Protein AF-A0A0F9EM01-F1 (afdb_monomer)

Nearest PDB structures (foldseek):
  7sol-assembly2_C  TM=6.033E-01  e=1.786E-03  Homo sapiens
  7pvn-assembly1_A  TM=6.154E-01  e=1.985E-03  Homo sapiens
  7sol-assembly1_A  TM=5.746E-01  e=2.092E-03  Homo sapiens
  7c3a-assembly3_C  TM=4.408E-01  e=9.571E-01  Janthinobacterium sp. J3
  5fuc-assembly2_C  TM=2.973E-01  e=5.186E+00  Homo sapiens

Structure (mmCIF, N/CA/C/O backbone):
data_AF-A0A0F9EM01-F1
#
_entry.id   AF-A0A0F9EM01-F1
#
loop_
_atom_site.group_PDB
_atom_site.id
_atom_site.type_symbol
_atom_site.label_atom_id
_atom_site.label_alt_id
_atom_site.label_comp_id
_atom_site.label_asym_id
_atom_site.label_entity_id
_atom_site.label_seq_id
_atom_site.pdbx_PDB_ins_code
_atom_site.Cartn_x
_atom_site.Cartn_y
_atom_site.Cartn_z
_atom_site.occupancy
_atom_site.B_iso_or_equiv
_atom_site.auth_seq_id
_atom_site.auth_comp_id
_atom_site.auth_asym_id
_atom_site.auth_atom_id
_atom_site.pdbx_PDB_model_num
ATOM 1 N N . MET A 1 1 ? -52.847 -4.707 10.618 1.00 62.94 1 MET A N 1
ATOM 2 C CA . MET A 1 1 ? -51.555 -4.493 11.305 1.00 62.94 1 MET A CA 1
ATOM 3 C C . MET A 1 1 ? -51.850 -4.407 12.791 1.00 62.94 1 MET A C 1
ATOM 5 O O . MET A 1 1 ? -52.725 -3.634 13.158 1.00 62.94 1 MET A O 1
ATOM 9 N N . LYS A 1 2 ? -51.250 -5.264 13.620 1.00 88.38 2 LYS A N 1
ATOM 10 C CA . LYS A 1 2 ? -51.503 -5.236 15.065 1.00 88.38 2 LYS A CA 1
ATOM 11 C C . LYS A 1 2 ? -50.658 -4.144 15.718 1.00 88.38 2 LYS A C 1
ATOM 13 O O . LYS A 1 2 ? -49.558 -3.868 15.246 1.00 88.38 2 LYS A O 1
ATOM 18 N N . ILE A 1 3 ? -51.161 -3.563 16.804 1.00 79.94 3 ILE A N 1
ATOM 19 C CA . ILE A 1 3 ? -50.475 -2.485 17.527 1.00 79.94 3 ILE A CA 1
ATOM 20 C C . ILE A 1 3 ? -49.104 -2.933 18.060 1.00 79.94 3 ILE A C 1
ATOM 22 O O . ILE A 1 3 ? -48.156 -2.159 18.039 1.00 79.94 3 ILE A O 1
ATOM 26 N N . GLU A 1 4 ? -48.965 -4.220 18.399 1.00 87.06 4 GLU A N 1
ATOM 27 C CA . GLU A 1 4 ? -47.700 -4.854 18.796 1.00 87.06 4 GLU A CA 1
ATOM 28 C C . GLU A 1 4 ? -46.599 -4.722 17.728 1.00 87.06 4 GLU A C 1
ATOM 30 O O . GLU A 1 4 ? -45.445 -4.463 18.054 1.00 87.06 4 GLU A O 1
ATOM 35 N N . ASN A 1 5 ? -46.950 -4.797 16.439 1.00 85.00 5 ASN A N 1
ATOM 36 C CA . ASN A 1 5 ? -45.974 -4.677 15.353 1.00 85.00 5 ASN A CA 1
ATOM 37 C C . ASN A 1 5 ? -45.453 -3.240 15.216 1.00 85.00 5 ASN A C 1
ATOM 39 O O . ASN A 1 5 ? -44.295 -3.043 14.857 1.00 85.00 5 ASN A O 1
ATOM 43 N N . ILE A 1 6 ? -46.298 -2.248 15.511 1.00 82.31 6 ILE A N 1
ATOM 44 C CA . ILE A 1 6 ? -45.923 -0.829 15.490 1.00 82.31 6 ILE A CA 1
ATOM 45 C C . ILE A 1 6 ? -45.021 -0.516 16.688 1.00 82.31 6 ILE A C 1
ATOM 47 O O . ILE A 1 6 ? -43.992 0.130 16.521 1.00 82.31 6 ILE A O 1
ATOM 51 N N . VAL A 1 7 ? -45.362 -1.025 17.877 1.00 82.62 7 VAL A N 1
ATOM 52 C CA . VAL A 1 7 ? -44.550 -0.851 19.092 1.00 82.62 7 VAL A CA 1
ATOM 53 C C . VAL A 1 7 ? -43.162 -1.467 18.918 1.00 82.62 7 VAL A C 1
ATOM 55 O O . VAL A 1 7 ? -42.175 -0.802 19.211 1.00 82.62 7 VAL A O 1
ATOM 58 N N . ASN A 1 8 ? -43.063 -2.675 18.355 1.00 78.81 8 ASN A N 1
ATOM 59 C CA . ASN A 1 8 ? -41.771 -3.321 18.106 1.00 78.81 8 ASN A CA 1
ATOM 60 C C . ASN A 1 8 ? -40.923 -2.559 17.072 1.00 78.81 8 ASN A C 1
ATOM 62 O O . ASN A 1 8 ? -39.715 -2.411 17.253 1.00 78.81 8 ASN A O 1
ATOM 66 N N . GLN A 1 9 ? -41.542 -2.035 16.005 1.00 81.31 9 GLN A N 1
ATOM 67 C CA . GLN A 1 9 ? -40.833 -1.197 15.029 1.00 81.31 9 GLN A CA 1
ATOM 68 C C . GLN A 1 9 ? -40.341 0.116 15.648 1.00 81.31 9 GLN A C 1
ATOM 70 O O . GLN A 1 9 ? -39.195 0.500 15.423 1.00 81.31 9 GLN A O 1
ATOM 75 N N . LEU A 1 10 ? -41.166 0.780 16.461 1.00 76.50 10 LEU A N 1
ATOM 76 C CA . LEU A 1 10 ? -40.777 2.009 17.155 1.00 76.50 10 LEU A CA 1
ATOM 77 C C . LEU A 1 10 ? -39.686 1.747 18.198 1.00 76.50 10 LEU A C 1
ATOM 79 O O . LEU A 1 10 ? -38.714 2.491 18.250 1.00 76.50 10 LEU A O 1
ATOM 83 N N . GLN A 1 11 ? -39.776 0.664 18.968 1.00 76.94 11 GLN A N 1
ATOM 84 C CA . GLN A 1 11 ? -38.744 0.278 19.933 1.00 76.94 11 GLN A CA 1
ATOM 85 C C . GLN A 1 11 ? -37.390 0.017 19.257 1.00 76.94 11 GLN A C 1
ATOM 87 O O . GLN A 1 11 ? -36.354 0.369 19.811 1.00 76.94 11 GLN A O 1
ATOM 92 N N . SER A 1 12 ? -37.390 -0.556 18.051 1.00 71.69 12 SER A N 1
ATOM 93 C CA . SER A 1 12 ? -36.163 -0.774 17.280 1.00 71.69 12 SER A CA 1
ATOM 94 C C . SER A 1 12 ? -35.606 0.505 16.642 1.00 71.69 12 SER A C 1
ATOM 96 O O . SER A 1 12 ? -34.403 0.573 16.404 1.00 71.69 12 SER A O 1
ATOM 98 N N . ALA A 1 13 ? -36.451 1.490 16.320 1.00 72.31 13 ALA A N 1
ATOM 99 C CA . ALA A 1 13 ? -36.053 2.677 15.559 1.00 72.31 13 ALA A CA 1
ATOM 100 C C . ALA A 1 13 ? -35.778 3.916 16.431 1.00 72.31 13 ALA A C 1
ATOM 102 O O . ALA A 1 13 ? -34.896 4.703 16.103 1.00 72.31 13 ALA A O 1
ATOM 103 N N . MET A 1 14 ? -36.498 4.103 17.542 1.00 71.31 14 MET A N 1
ATOM 104 C CA . MET A 1 14 ? -36.374 5.293 18.402 1.00 71.31 14 MET A CA 1
ATOM 105 C C . MET A 1 14 ? -34.987 5.472 19.047 1.00 71.31 14 MET A C 1
ATOM 107 O O . MET A 1 14 ? -34.512 6.607 19.050 1.00 71.31 14 MET A O 1
ATOM 111 N N . PRO A 1 15 ? -34.284 4.414 19.508 1.00 67.38 15 PRO A N 1
ATOM 112 C CA . PRO A 1 15 ? -32.920 4.544 20.036 1.00 67.38 15 PRO A CA 1
ATOM 113 C C . PRO A 1 15 ? -31.895 5.049 19.009 1.00 67.38 15 PRO A C 1
ATOM 115 O O . PRO A 1 15 ? -30.799 5.452 19.379 1.00 67.38 15 PRO A O 1
ATOM 118 N N . LEU A 1 16 ? -32.230 5.009 17.713 1.00 63.38 16 LEU A N 1
ATOM 119 C CA . LEU A 1 16 ? -31.393 5.540 16.632 1.00 63.38 16 LEU A CA 1
ATOM 120 C C . LEU A 1 16 ? -31.685 7.019 16.328 1.00 63.38 16 LEU A C 1
ATOM 122 O O . LEU A 1 16 ? -30.999 7.605 15.496 1.00 63.38 16 LEU A O 1
ATOM 126 N N . GLN A 1 17 ? -32.724 7.605 16.935 1.00 67.56 17 GLN A N 1
ATOM 127 C CA . GLN A 1 17 ? -33.242 8.938 16.595 1.00 67.56 17 GLN A CA 1
ATOM 128 C C . GLN A 1 17 ? -33.214 9.920 17.779 1.00 67.56 17 GLN A C 1
ATOM 130 O O . GLN A 1 17 ? -33.260 11.128 17.558 1.00 67.56 17 GLN A O 1
ATOM 135 N N . THR A 1 18 ? -33.144 9.439 19.027 1.00 60.22 18 THR A N 1
ATOM 136 C CA . THR A 1 18 ? -33.007 10.286 20.225 1.00 60.22 18 THR A CA 1
ATOM 137 C C . THR A 1 18 ? -32.375 9.519 21.391 1.00 60.22 18 THR A C 1
ATOM 139 O O . THR A 1 18 ? -32.647 8.337 21.593 1.00 60.22 18 THR A O 1
ATOM 142 N N . ASP A 1 19 ? -31.548 10.212 22.168 1.00 57.31 19 ASP A N 1
ATOM 143 C CA . ASP A 1 19 ? -30.886 9.751 23.393 1.00 57.31 19 ASP A CA 1
ATOM 144 C C . ASP A 1 19 ? -31.782 9.836 24.648 1.00 57.31 19 ASP A C 1
ATOM 146 O O . ASP A 1 19 ? -31.453 9.268 25.686 1.00 57.31 19 ASP A O 1
ATOM 150 N N . LEU A 1 20 ? -32.948 10.488 24.559 1.00 57.22 20 LEU A N 1
ATOM 151 C CA . LEU A 1 20 ? -33.839 10.769 25.696 1.00 57.22 20 LEU A CA 1
ATOM 152 C C . LEU A 1 20 ? -34.633 9.553 26.218 1.00 57.22 20 LEU A C 1
ATOM 154 O O . LEU A 1 20 ? -35.315 9.668 27.235 1.00 57.22 20 LEU A O 1
ATOM 158 N N . PHE A 1 21 ? -34.553 8.394 25.553 1.00 60.03 21 PHE A N 1
ATOM 159 C CA . PHE A 1 21 ? -35.190 7.136 25.991 1.00 60.03 21 PHE A CA 1
ATOM 160 C C . PHE A 1 21 ? -34.185 6.035 26.352 1.00 60.03 21 PHE A C 1
ATOM 162 O O . PHE A 1 21 ? -34.573 4.884 26.553 1.00 60.03 21 PHE A O 1
ATOM 169 N N . THR A 1 22 ? -32.897 6.364 26.415 1.00 64.75 22 THR A N 1
ATOM 170 C CA . THR A 1 22 ? -31.825 5.390 26.630 1.00 64.75 22 THR A CA 1
ATOM 171 C C . THR A 1 22 ? -30.841 5.907 27.667 1.00 64.75 22 THR A C 1
ATOM 173 O O . THR A 1 22 ? -30.344 7.022 27.548 1.00 64.75 22 THR A O 1
ATOM 176 N N . GLU A 1 23 ? -30.506 5.090 28.664 1.00 74.31 23 GLU A N 1
ATOM 177 C CA . GLU A 1 23 ? -29.343 5.366 29.508 1.00 74.31 23 GLU A CA 1
ATOM 178 C C . GLU A 1 23 ? -28.078 5.006 28.723 1.00 74.31 23 GLU A C 1
ATOM 180 O O . GLU A 1 23 ? -27.811 3.836 28.442 1.00 74.31 23 GLU A O 1
ATOM 185 N N . THR A 1 24 ? -27.301 6.019 28.336 1.00 80.19 24 THR A N 1
ATOM 186 C CA . THR A 1 24 ? -25.992 5.796 27.716 1.00 80.19 24 THR A CA 1
ATOM 187 C C . THR A 1 24 ? -24.992 5.414 28.795 1.00 80.19 24 THR A C 1
ATOM 189 O O . THR A 1 24 ? -24.688 6.206 29.685 1.00 80.19 24 THR A O 1
ATOM 192 N N . GLN A 1 25 ? -24.446 4.207 28.689 1.00 86.12 25 GLN A N 1
ATOM 193 C CA . GLN A 1 25 ? -23.424 3.706 29.594 1.00 86.12 25 GLN A CA 1
ATOM 194 C C . GLN A 1 25 ? -22.114 3.500 28.834 1.00 86.12 25 GLN A C 1
ATOM 196 O O . GLN A 1 25 ? -22.078 2.797 27.824 1.00 86.12 25 GLN A O 1
ATOM 201 N N . SER A 1 26 ? -21.018 4.072 29.337 1.00 89.19 26 SER A N 1
ATOM 202 C CA . SER A 1 26 ? -19.701 3.840 28.741 1.00 89.19 26 SER A CA 1
ATOM 203 C C . SER A 1 26 ? -19.286 2.378 28.905 1.00 89.19 26 SER A C 1
ATOM 205 O O . SER A 1 26 ? -19.380 1.811 29.997 1.00 89.19 26 SER A O 1
ATOM 207 N N . ILE A 1 27 ? -18.802 1.780 27.820 1.00 90.62 27 ILE A N 1
ATOM 208 C CA . ILE A 1 27 ? -18.261 0.420 27.781 1.00 90.62 27 ILE A CA 1
ATOM 209 C C . ILE A 1 27 ? -16.734 0.508 27.876 1.00 90.62 27 ILE A C 1
ATOM 211 O O . ILE A 1 27 ? -16.116 1.280 27.149 1.00 90.62 27 ILE A O 1
ATOM 215 N N . VAL A 1 28 ? -16.127 -0.273 28.774 1.00 91.19 28 VAL A N 1
ATOM 216 C CA . VAL A 1 28 ? -14.663 -0.353 28.947 1.00 91.19 28 VAL A CA 1
ATOM 217 C C . VAL A 1 28 ? -14.040 -1.506 28.172 1.00 91.19 28 VAL A C 1
ATOM 219 O O . VAL A 1 28 ? -12.860 -1.451 27.841 1.00 91.19 28 VAL A O 1
ATOM 222 N N . SER A 1 29 ? -14.809 -2.554 27.867 1.00 88.81 29 SER A N 1
ATOM 223 C CA . SER A 1 29 ? -14.339 -3.635 27.005 1.00 88.81 29 SER A CA 1
ATOM 224 C C . SER A 1 29 ? -15.475 -4.311 26.253 1.00 88.81 29 SER A C 1
ATOM 226 O O . SER A 1 29 ? -16.572 -4.501 26.780 1.00 88.81 29 SER A O 1
ATOM 228 N N . LEU A 1 30 ? -15.174 -4.702 25.017 1.00 90.81 30 LEU A N 1
ATOM 229 C CA . LEU A 1 30 ? -15.962 -5.629 24.219 1.00 90.81 30 LEU A CA 1
ATOM 230 C C . LEU A 1 30 ? -15.082 -6.832 23.917 1.00 90.81 30 LEU A C 1
ATOM 232 O O . LEU A 1 30 ? -13.997 -6.692 23.358 1.00 90.81 30 LEU A O 1
ATOM 236 N N . THR A 1 31 ? -15.540 -8.016 24.301 1.00 89.25 31 THR A N 1
ATOM 237 C CA . THR A 1 31 ? -14.850 -9.274 23.997 1.00 89.25 31 THR A CA 1
ATOM 238 C C . THR A 1 31 ? -15.815 -10.206 23.296 1.00 89.25 31 THR A C 1
ATOM 240 O O . THR A 1 31 ? -16.992 -10.260 23.645 1.00 89.25 31 THR A O 1
ATOM 243 N N . ARG A 1 32 ? -15.342 -10.932 22.285 1.00 88.44 32 ARG A N 1
ATOM 244 C CA . ARG A 1 32 ? -16.169 -11.869 21.525 1.00 88.44 32 ARG A CA 1
ATOM 245 C C . ARG A 1 32 ? -15.634 -13.285 21.677 1.00 88.44 32 ARG A C 1
ATOM 247 O O . ARG A 1 32 ? -14.448 -13.525 21.479 1.00 88.44 32 ARG A O 1
ATOM 254 N N . SER A 1 33 ? -16.531 -14.221 21.970 1.00 89.00 33 SER A N 1
ATOM 255 C CA . SER A 1 33 ? -16.269 -15.660 21.937 1.00 89.00 33 SER A CA 1
ATOM 256 C C . SER A 1 33 ? -17.378 -16.344 21.141 1.00 89.00 33 SER A C 1
ATOM 258 O O . SER A 1 33 ? -18.544 -16.348 21.541 1.00 89.00 33 SER A O 1
ATOM 260 N N . GLY A 1 34 ? -17.037 -16.865 19.959 1.00 87.69 34 GLY A N 1
ATOM 261 C CA . GLY A 1 34 ? -18.017 -17.416 19.021 1.00 87.69 34 GLY A CA 1
ATOM 262 C C . GLY A 1 34 ? -19.052 -16.373 18.576 1.00 87.69 34 GLY A C 1
ATOM 263 O O . GLY A 1 34 ? -18.707 -15.346 17.985 1.00 87.69 34 GLY A O 1
ATOM 264 N N . SER A 1 35 ? -20.332 -16.641 18.834 1.00 87.81 35 SER A N 1
ATOM 265 C CA . SER A 1 35 ? -21.451 -15.729 18.550 1.00 87.81 35 SER A CA 1
ATOM 266 C C . SER A 1 35 ? -21.794 -14.790 19.711 1.00 87.81 35 SER A C 1
ATOM 268 O O . SER A 1 35 ? -22.691 -13.964 19.571 1.00 87.81 35 SER A O 1
ATOM 270 N N . THR A 1 36 ? -21.117 -14.917 20.852 1.00 89.50 36 THR A N 1
ATOM 271 C CA . THR A 1 36 ? -21.426 -14.148 22.059 1.00 89.50 36 THR A CA 1
ATOM 272 C C . THR A 1 36 ? -20.443 -12.995 22.212 1.00 89.50 36 THR A C 1
ATOM 274 O O . THR A 1 36 ? -19.228 -13.201 22.172 1.00 89.50 36 THR A O 1
ATOM 277 N N . VAL A 1 37 ? -20.969 -11.785 22.406 1.00 90.38 37 VAL A N 1
ATOM 278 C CA . VAL A 1 37 ? -20.195 -10.589 22.760 1.00 90.38 37 VAL A CA 1
ATOM 279 C C . VAL A 1 37 ? -20.467 -10.249 24.222 1.00 90.38 37 VAL A C 1
ATOM 281 O O . VAL A 1 37 ? -21.620 -10.112 24.622 1.00 90.38 37 VAL A O 1
ATOM 284 N N . THR A 1 38 ? -19.408 -10.100 25.010 1.00 91.81 38 THR A N 1
ATOM 285 C CA . THR A 1 38 ? -19.455 -9.622 26.393 1.00 91.81 38 THR A CA 1
ATOM 286 C C . THR A 1 38 ? -19.011 -8.164 26.418 1.00 91.81 38 THR A C 1
ATOM 288 O O . THR A 1 38 ? -17.860 -7.864 26.090 1.00 91.81 38 THR A O 1
ATOM 291 N N . ALA A 1 39 ? -19.921 -7.273 26.815 1.00 92.25 39 ALA A N 1
ATOM 292 C CA . ALA A 1 39 ? -19.647 -5.862 27.061 1.00 92.25 39 ALA A CA 1
ATOM 293 C C . ALA A 1 39 ? -19.496 -5.615 28.567 1.00 92.25 39 ALA A C 1
ATOM 295 O O . ALA A 1 39 ? -20.407 -5.923 29.333 1.00 92.25 39 ALA A O 1
ATOM 296 N N . THR A 1 40 ? -18.366 -5.051 28.992 1.00 92.88 40 THR A N 1
ATOM 297 C CA . THR A 1 40 ? -18.168 -4.599 30.378 1.00 92.88 40 THR A CA 1
ATOM 298 C C . THR A 1 40 ? -18.372 -3.096 30.431 1.00 92.88 40 THR A C 1
ATOM 300 O O . THR A 1 40 ? -17.707 -2.365 29.698 1.00 92.88 40 THR A O 1
ATOM 303 N N . THR A 1 41 ? -19.263 -2.611 31.287 1.00 92.81 41 THR A N 1
ATOM 304 C CA . THR A 1 41 ? -19.500 -1.174 31.466 1.00 92.81 41 THR A CA 1
ATOM 305 C C . THR A 1 41 ? -18.562 -0.565 32.505 1.00 92.81 41 THR A C 1
ATOM 307 O O . THR A 1 41 ? -18.081 -1.254 33.402 1.00 92.81 41 THR A O 1
ATOM 310 N N . SER A 1 42 ? -18.281 0.735 32.389 1.00 91.88 42 SER A N 1
ATOM 311 C CA . SER A 1 42 ? -17.416 1.467 33.331 1.00 91.88 42 SER A CA 1
ATOM 312 C C . SER A 1 42 ? -18.018 1.594 34.731 1.00 91.88 42 SER A C 1
ATOM 314 O O . SER A 1 42 ? -17.288 1.693 35.714 1.00 91.88 42 SER A O 1
ATOM 316 N N . THR A 1 43 ? -19.347 1.595 34.824 1.00 89.75 43 THR A N 1
ATOM 317 C CA . THR A 1 43 ? -20.113 1.593 36.073 1.00 89.75 43 THR A CA 1
ATOM 318 C C . THR A 1 43 ? -21.181 0.510 36.021 1.00 89.75 43 THR A C 1
ATOM 320 O O . THR A 1 43 ? -21.542 0.036 34.941 1.00 89.75 43 THR A O 1
ATOM 323 N N . ALA A 1 44 ? -21.676 0.096 37.190 1.00 90.50 44 ALA A N 1
ATOM 324 C CA . ALA A 1 44 ? -22.763 -0.871 37.272 1.00 90.50 44 ALA A CA 1
ATOM 325 C C . ALA A 1 44 ? -23.991 -0.353 36.511 1.00 90.50 44 ALA A C 1
ATOM 327 O O . ALA A 1 44 ? -24.409 0.786 36.703 1.00 90.50 44 ALA A O 1
ATOM 328 N N . HIS A 1 45 ? -24.549 -1.203 35.655 1.00 87.12 45 HIS A N 1
ATOM 329 C CA . HIS A 1 45 ? -25.753 -0.917 34.888 1.00 87.12 45 HIS A CA 1
ATOM 330 C C . HIS A 1 45 ? -26.971 -1.606 35.514 1.00 87.12 45 HIS A C 1
ATOM 332 O O . HIS A 1 45 ? -26.843 -2.646 36.165 1.00 87.12 45 HIS A O 1
ATOM 338 N N . SER A 1 46 ? -28.169 -1.106 35.221 1.00 88.88 46 SER A N 1
ATOM 339 C CA . SER A 1 46 ? -29.434 -1.723 35.655 1.00 88.88 46 SER A CA 1
ATOM 340 C C . SER A 1 46 ? -30.014 -2.715 34.636 1.00 88.88 46 SER A C 1
ATOM 342 O O . SER A 1 46 ? -31.163 -3.134 34.769 1.00 88.88 46 SER A O 1
ATOM 344 N N . LEU A 1 47 ? -29.243 -3.081 33.602 1.00 87.50 47 LEU A N 1
ATOM 345 C CA . LEU A 1 47 ? -29.691 -3.996 32.552 1.00 87.50 47 LEU A CA 1
ATOM 346 C C . LEU A 1 47 ? -30.002 -5.393 33.108 1.00 87.50 47 LEU A C 1
ATOM 348 O O . LEU A 1 47 ? -29.225 -5.967 33.872 1.00 87.50 47 LEU A O 1
ATOM 352 N N . ILE A 1 48 ? -31.117 -5.955 32.652 1.00 87.38 48 ILE A N 1
ATOM 353 C CA . ILE A 1 48 ? -31.589 -7.310 32.941 1.00 87.38 48 ILE A CA 1
ATOM 354 C C . ILE A 1 48 ? -31.741 -8.121 31.648 1.00 87.38 48 ILE A C 1
ATOM 356 O O . ILE A 1 48 ? -31.730 -7.586 30.536 1.00 87.38 48 ILE A O 1
ATOM 360 N N . THR A 1 49 ? -31.914 -9.437 31.778 1.00 87.75 49 THR A N 1
ATOM 361 C CA . THR A 1 49 ? -32.168 -10.324 30.635 1.00 87.75 49 THR A CA 1
ATOM 362 C C . THR A 1 49 ? -33.373 -9.846 29.818 1.00 87.75 49 THR A C 1
ATOM 364 O O . THR A 1 49 ? -34.404 -9.474 30.374 1.00 87.75 49 THR A O 1
ATOM 367 N N . SER A 1 50 ? -33.260 -9.917 28.489 1.00 85.44 50 SER A N 1
ATOM 368 C CA . SER A 1 50 ? -34.242 -9.426 27.502 1.00 85.44 50 SER A CA 1
ATOM 369 C C . SER A 1 50 ? -34.261 -7.911 27.284 1.00 85.44 50 SER A C 1
ATOM 371 O O . SER A 1 50 ? -35.032 -7.440 26.448 1.00 85.44 50 SER A O 1
ATOM 373 N N . ASN A 1 51 ? -33.416 -7.133 27.968 1.00 85.62 51 ASN A N 1
ATOM 374 C CA . ASN A 1 51 ? -33.171 -5.760 27.535 1.00 85.62 51 ASN A CA 1
ATOM 375 C C . ASN A 1 51 ? -32.479 -5.753 26.170 1.00 85.62 51 ASN A C 1
ATOM 377 O O . ASN A 1 51 ? -31.547 -6.516 25.917 1.00 85.62 51 ASN A O 1
ATOM 381 N N . VAL A 1 52 ? -32.957 -4.874 25.294 1.00 81.38 52 VAL A N 1
ATOM 382 C CA . VAL A 1 52 ? -32.337 -4.610 23.997 1.00 81.38 52 VAL A CA 1
ATOM 383 C C . VAL A 1 52 ? -31.316 -3.498 24.195 1.00 81.38 52 VAL A C 1
ATOM 385 O O . VAL A 1 52 ? -31.634 -2.475 24.799 1.00 81.38 52 VAL A O 1
ATOM 388 N N . VAL A 1 53 ? -30.101 -3.698 23.690 1.00 84.69 53 VAL A N 1
ATOM 389 C CA . VAL A 1 53 ? -29.013 -2.717 23.766 1.00 84.69 53 VAL A CA 1
ATOM 390 C C . VAL A 1 53 ? -28.537 -2.360 22.367 1.00 84.69 53 VAL A C 1
ATOM 392 O O . VAL A 1 53 ? -28.508 -3.212 21.479 1.00 84.69 53 VAL A O 1
ATOM 395 N N . ASN A 1 54 ? -28.148 -1.102 22.181 1.00 82.31 54 ASN A N 1
ATOM 396 C CA . ASN A 1 54 ? -27.424 -0.659 20.999 1.00 82.31 54 ASN A CA 1
ATOM 397 C C . ASN A 1 54 ? -25.967 -0.403 21.395 1.00 82.31 54 ASN A C 1
ATOM 399 O O . ASN A 1 54 ? -25.712 0.311 22.364 1.00 82.31 54 ASN A O 1
ATOM 403 N N . ILE A 1 55 ? -25.022 -0.989 20.662 1.00 85.50 55 ILE A N 1
ATOM 404 C CA . ILE A 1 55 ? -23.590 -0.758 20.864 1.00 85.50 55 ILE A CA 1
ATOM 405 C C . ILE A 1 55 ? -23.106 0.078 19.688 1.00 85.50 55 ILE A C 1
ATOM 407 O O . ILE A 1 55 ? -23.142 -0.367 18.544 1.00 85.50 55 ILE A O 1
ATOM 411 N N . ILE A 1 56 ? -22.643 1.286 19.984 1.00 80.88 56 ILE A N 1
ATOM 412 C CA . ILE A 1 56 ? -22.100 2.219 18.998 1.00 80.88 56 ILE A CA 1
ATOM 413 C C . ILE A 1 56 ? -20.604 2.428 19.237 1.00 80.88 56 ILE A C 1
ATOM 415 O O . ILE A 1 56 ? -20.121 2.284 20.358 1.00 80.88 56 ILE A O 1
ATOM 419 N N . GLY A 1 57 ? -19.866 2.764 18.177 1.00 79.69 57 GLY A N 1
ATOM 420 C CA . GLY A 1 57 ? -18.442 3.113 18.266 1.00 79.69 57 GLY A CA 1
ATOM 421 C C . GLY A 1 57 ? -17.484 1.938 18.493 1.00 79.69 57 GLY A C 1
ATOM 422 O O . GLY A 1 57 ? -16.302 2.168 18.740 1.00 79.69 57 GLY A O 1
ATOM 423 N N . ALA A 1 58 ? -17.959 0.692 18.406 1.00 83.25 58 ALA A N 1
ATOM 424 C CA . ALA A 1 58 ? -17.084 -0.473 18.426 1.00 83.25 58 ALA A CA 1
ATOM 425 C C . ALA A 1 58 ? -16.140 -0.444 17.213 1.00 83.25 58 ALA A C 1
ATOM 427 O O . ALA A 1 58 ? -16.577 -0.220 16.085 1.00 83.25 58 ALA A O 1
ATOM 428 N N . LYS A 1 59 ? -14.851 -0.683 17.458 1.00 83.00 59 LYS A N 1
ATOM 429 C CA . LYS A 1 59 ? -13.826 -0.831 16.420 1.00 83.00 59 LYS A CA 1
ATOM 430 C C . LYS A 1 59 ? -13.495 -2.312 16.277 1.00 83.00 59 LYS A C 1
ATOM 432 O O . LYS A 1 59 ? -13.451 -3.013 17.287 1.00 83.00 59 LYS A O 1
ATOM 437 N N . ASP A 1 60 ? -13.269 -2.773 15.050 1.00 83.56 60 ASP A N 1
ATOM 438 C CA . ASP A 1 60 ? -12.808 -4.137 14.780 1.00 83.56 60 ASP A CA 1
ATOM 439 C C . ASP A 1 60 ? -11.275 -4.143 14.653 1.00 83.56 60 ASP A C 1
ATOM 441 O O . ASP A 1 60 ? -10.745 -3.625 13.665 1.00 83.56 60 ASP A O 1
ATOM 445 N N . PRO A 1 61 ? -10.533 -4.628 15.666 1.00 87.69 61 PRO A N 1
ATOM 446 C CA . PRO A 1 61 ? -9.082 -4.616 15.627 1.00 87.69 61 PRO A CA 1
ATOM 447 C C . PRO A 1 61 ? -8.562 -5.738 14.729 1.00 87.69 61 PRO A C 1
ATOM 449 O O . PRO A 1 61 ? -8.843 -6.916 14.951 1.00 87.69 61 PRO A O 1
ATOM 452 N N . PHE A 1 62 ? -7.701 -5.388 13.778 1.00 89.62 62 PHE A N 1
ATOM 453 C CA . PHE A 1 62 ? -6.926 -6.356 13.008 1.00 89.62 62 PHE A CA 1
ATOM 454 C C . PHE A 1 62 ? -5.421 -6.187 13.283 1.00 89.62 62 PHE A C 1
ATOM 456 O O . PHE A 1 62 ? -4.919 -5.065 13.382 1.00 89.62 62 PHE A O 1
ATOM 463 N N . PRO A 1 63 ? -4.676 -7.295 13.425 1.00 93.56 63 PRO A N 1
ATOM 464 C CA . PRO A 1 63 ? -3.238 -7.254 13.663 1.00 93.56 63 PRO A CA 1
ATOM 465 C C . PRO A 1 63 ? -2.450 -6.690 12.469 1.00 93.56 63 PRO A C 1
ATOM 467 O O . PRO A 1 63 ? -2.668 -7.055 11.310 1.00 93.56 63 PRO A O 1
ATOM 470 N N . VAL A 1 64 ? -1.476 -5.833 12.779 1.00 94.38 64 VAL A N 1
ATOM 471 C CA . VAL A 1 64 ? -0.509 -5.277 11.823 1.00 94.38 64 VAL A CA 1
ATOM 472 C C . VAL A 1 64 ? 0.699 -6.209 11.718 1.00 94.38 64 VAL A C 1
ATOM 474 O O . VAL A 1 64 ? 1.286 -6.588 12.729 1.00 94.38 64 VAL A O 1
ATOM 477 N N . ALA A 1 65 ? 1.066 -6.585 10.494 1.00 94.12 65 ALA A N 1
ATOM 478 C CA . ALA A 1 65 ? 2.267 -7.359 10.188 1.00 94.12 65 ALA A CA 1
ATOM 479 C C . ALA A 1 65 ? 3.488 -6.458 9.974 1.00 94.12 65 ALA A C 1
ATOM 481 O O . ALA A 1 65 ? 4.592 -6.777 10.410 1.00 94.12 65 ALA A O 1
ATOM 482 N N . THR A 1 66 ? 3.313 -5.338 9.274 1.00 93.50 66 THR A N 1
ATOM 483 C CA . THR A 1 66 ? 4.405 -4.41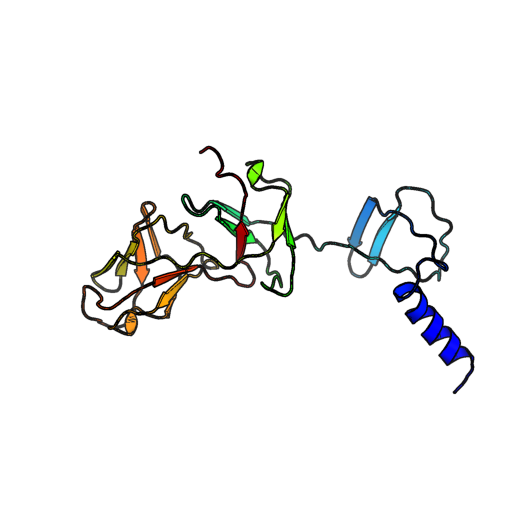3 8.952 1.00 93.50 66 THR A CA 1
ATOM 484 C C . THR A 1 66 ? 3.882 -2.992 8.918 1.00 93.50 66 THR A C 1
ATOM 486 O O . THR A 1 66 ? 2.777 -2.740 8.445 1.00 93.50 66 THR A O 1
ATOM 489 N N . ILE A 1 67 ? 4.697 -2.066 9.410 1.00 92.50 67 ILE A N 1
ATOM 490 C CA . ILE A 1 67 ? 4.474 -0.632 9.303 1.00 92.50 67 ILE A CA 1
ATOM 491 C C . ILE A 1 67 ? 5.773 0.015 8.840 1.00 92.50 67 ILE A C 1
ATOM 493 O O . ILE A 1 67 ? 6.828 -0.233 9.428 1.00 92.50 67 ILE A O 1
ATOM 497 N N . ALA A 1 68 ? 5.717 0.787 7.761 1.00 89.50 68 ALA A N 1
ATOM 498 C CA . ALA A 1 68 ? 6.904 1.396 7.176 1.00 89.50 68 ALA A CA 1
ATOM 499 C C . ALA A 1 68 ? 6.615 2.813 6.687 1.00 89.50 68 ALA A C 1
ATOM 501 O O . ALA A 1 68 ? 5.571 3.079 6.088 1.00 89.50 68 ALA A O 1
ATOM 502 N N . PHE A 1 69 ? 7.560 3.714 6.936 1.00 85.50 69 PHE A N 1
ATOM 503 C CA . PHE A 1 69 ? 7.504 5.094 6.478 1.00 85.50 69 PHE A CA 1
ATOM 504 C C . PHE A 1 69 ? 8.127 5.254 5.093 1.00 85.50 69 PHE A C 1
ATOM 506 O O . PHE A 1 69 ? 9.176 4.679 4.805 1.00 85.50 69 PHE A O 1
ATOM 513 N N . ASN A 1 70 ? 7.493 6.080 4.263 1.00 77.44 70 ASN A N 1
ATOM 514 C CA . ASN A 1 70 ? 7.968 6.420 2.929 1.00 77.44 70 ASN A CA 1
ATOM 515 C C . ASN A 1 70 ? 8.692 7.772 3.006 1.00 77.44 70 ASN A C 1
ATOM 517 O O . ASN A 1 70 ? 8.036 8.812 3.127 1.00 77.44 70 ASN A O 1
ATOM 521 N N . GLY A 1 71 ? 10.028 7.719 2.947 1.00 62.44 71 GLY A N 1
ATOM 522 C CA . GLY A 1 71 ? 10.988 8.700 3.476 1.00 62.44 71 GLY A CA 1
ATOM 523 C C . GLY A 1 71 ? 10.792 10.183 3.152 1.00 62.44 71 GLY A C 1
ATOM 524 O O . GLY A 1 71 ? 11.171 11.013 3.971 1.00 62.44 71 GLY A O 1
ATOM 525 N N . ASP A 1 72 ? 10.108 10.535 2.062 1.00 66.94 72 ASP A N 1
ATOM 526 C CA . ASP A 1 72 ? 9.960 11.942 1.651 1.00 66.94 72 ASP A CA 1
ATOM 527 C C . ASP A 1 72 ? 8.525 12.490 1.698 1.00 66.94 72 ASP A C 1
ATOM 529 O O . ASP A 1 72 ? 8.304 13.688 1.527 1.00 66.94 72 ASP A O 1
ATOM 533 N N . THR A 1 73 ? 7.512 11.643 1.899 1.00 67.75 73 THR A N 1
ATOM 534 C CA . THR A 1 73 ? 6.123 12.022 1.556 1.00 67.75 73 THR A CA 1
ATOM 535 C C . THR A 1 73 ? 5.177 12.122 2.754 1.00 67.75 73 THR A C 1
ATOM 537 O O . THR A 1 73 ? 3.987 12.397 2.589 1.00 67.75 73 THR A O 1
ATOM 540 N N . SER A 1 74 ? 5.687 11.923 3.971 1.00 83.81 74 SER A N 1
ATOM 541 C CA . SER A 1 74 ? 4.885 11.817 5.199 1.00 83.81 74 SER A CA 1
ATOM 542 C C . SER A 1 74 ? 3.832 10.695 5.167 1.00 83.81 74 SER A C 1
ATOM 544 O O . SER A 1 74 ? 2.890 10.699 5.962 1.00 83.81 74 SER A O 1
ATOM 546 N N . PHE A 1 75 ? 3.957 9.736 4.244 1.00 88.00 75 PHE A N 1
ATOM 547 C CA . PHE A 1 75 ? 3.059 8.590 4.149 1.00 88.00 75 PHE A CA 1
ATOM 548 C C . PHE A 1 75 ? 3.639 7.383 4.868 1.00 88.00 75 PHE A C 1
ATOM 550 O O . PHE A 1 75 ? 4.827 7.079 4.769 1.00 88.00 75 PHE A O 1
ATOM 557 N N . VAL A 1 76 ? 2.751 6.656 5.529 1.00 92.06 76 VAL A N 1
ATOM 558 C CA . VAL A 1 76 ? 3.036 5.369 6.145 1.00 92.06 76 VAL A CA 1
ATOM 559 C C . VAL A 1 76 ? 2.262 4.305 5.386 1.00 92.06 76 VAL A C 1
ATOM 561 O O . VAL A 1 76 ? 1.076 4.471 5.090 1.00 92.06 76 VAL A O 1
ATOM 564 N N . SER A 1 77 ? 2.946 3.217 5.066 1.00 92.44 77 SER A N 1
ATOM 565 C CA . SER A 1 77 ? 2.335 1.992 4.579 1.00 92.44 77 SER A CA 1
ATOM 566 C C . SER A 1 77 ? 2.138 1.013 5.728 1.00 92.44 77 SER A C 1
ATOM 568 O O . SER A 1 77 ? 3.006 0.861 6.593 1.00 92.44 77 SER A O 1
ATOM 570 N N . VAL A 1 78 ? 0.990 0.343 5.731 1.00 94.56 78 VAL A N 1
ATOM 571 C CA . VAL A 1 78 ? 0.670 -0.695 6.708 1.00 94.56 78 VAL A CA 1
ATOM 572 C C . VAL A 1 78 ? 0.280 -1.959 5.971 1.00 94.56 78 VAL A C 1
ATOM 574 O O . VAL A 1 78 ? -0.581 -1.921 5.095 1.00 94.56 78 VAL A O 1
ATOM 577 N N . ILE A 1 79 ? 0.901 -3.072 6.352 1.00 94.44 79 ILE A N 1
ATOM 578 C CA . ILE A 1 79 ? 0.512 -4.417 5.937 1.00 94.44 79 ILE A CA 1
ATOM 579 C C . ILE A 1 79 ? -0.129 -5.106 7.136 1.00 94.44 79 ILE A C 1
ATOM 581 O O . ILE A 1 79 ? 0.490 -5.195 8.198 1.00 94.44 79 ILE A O 1
ATOM 585 N N . THR A 1 80 ? -1.346 -5.612 6.990 1.00 95.38 80 THR A N 1
ATOM 586 C CA . THR A 1 80 ? -2.036 -6.389 8.028 1.00 95.38 80 THR A CA 1
ATOM 587 C C . THR A 1 80 ? -1.768 -7.883 7.866 1.00 95.38 80 THR A C 1
ATOM 589 O O . THR A 1 80 ? -1.543 -8.382 6.761 1.00 95.38 80 THR A O 1
ATOM 592 N N . SER A 1 81 ? -1.792 -8.638 8.968 1.00 94.38 81 SER A N 1
ATOM 593 C CA . SER A 1 81 ? -1.603 -10.099 8.909 1.00 94.38 81 SER A CA 1
ATOM 594 C C . SER A 1 81 ? -2.879 -10.863 8.538 1.00 94.38 81 SER A C 1
ATOM 596 O O . SER A 1 81 ? -2.820 -12.055 8.230 1.00 94.38 81 SER A O 1
ATOM 598 N N . VAL A 1 82 ? -4.021 -10.175 8.513 1.00 93.38 82 VAL A N 1
ATOM 599 C CA . VAL A 1 82 ? -5.327 -10.692 8.089 1.00 93.38 82 VAL A CA 1
ATOM 600 C C . VAL A 1 82 ? -5.969 -9.749 7.082 1.00 93.38 82 VAL A C 1
ATOM 602 O O . VAL A 1 82 ? -5.621 -8.571 7.025 1.00 93.38 82 VAL A O 1
ATOM 605 N N . ASP A 1 83 ? -6.904 -10.273 6.295 1.00 93.44 83 ASP A N 1
ATOM 606 C CA . ASP A 1 83 ? -7.675 -9.458 5.362 1.00 93.44 83 ASP A CA 1
ATOM 607 C C . ASP A 1 83 ? -8.567 -8.475 6.140 1.00 93.44 83 ASP A C 1
ATOM 609 O O . ASP A 1 83 ? -9.199 -8.848 7.129 1.00 93.44 83 ASP A O 1
ATOM 613 N N . HIS A 1 84 ? -8.621 -7.234 5.672 1.00 91.12 84 HIS A N 1
ATOM 614 C CA . HIS A 1 84 ? -9.502 -6.172 6.138 1.00 91.12 84 HIS A CA 1
ATOM 615 C C . HIS A 1 84 ? -10.385 -5.674 4.987 1.00 91.12 84 HIS A C 1
ATOM 617 O O . HIS A 1 84 ? -10.062 -5.865 3.813 1.00 91.12 84 HIS A O 1
ATOM 623 N N . ASP A 1 85 ? -11.462 -4.968 5.327 1.00 88.50 85 ASP A N 1
ATOM 624 C CA . ASP A 1 85 ? -12.393 -4.366 4.356 1.00 88.50 85 ASP A CA 1
ATOM 625 C C . ASP A 1 85 ? -12.243 -2.836 4.237 1.00 88.50 85 ASP A C 1
ATOM 627 O O . ASP A 1 85 ? -13.110 -2.147 3.708 1.00 88.50 85 ASP A O 1
ATOM 631 N N . LEU A 1 86 ? -11.124 -2.288 4.733 1.00 90.44 86 LEU A N 1
ATOM 632 C CA . LEU A 1 86 ? -10.853 -0.851 4.664 1.00 90.44 86 LEU A CA 1
ATOM 633 C C . LEU A 1 86 ? -10.908 -0.329 3.226 1.00 90.44 86 LEU A C 1
ATOM 635 O O . LEU A 1 86 ? -10.142 -0.762 2.358 1.00 90.44 86 LEU A O 1
ATOM 639 N N . SER A 1 87 ? -11.763 0.663 3.015 1.00 85.38 87 SER A N 1
ATOM 640 C CA . SER A 1 87 ? -12.015 1.287 1.726 1.00 85.38 87 SER A CA 1
ATOM 641 C C . SER A 1 87 ? -11.821 2.798 1.819 1.00 85.38 87 SER A C 1
ATOM 643 O O . SER A 1 87 ? -12.570 3.504 2.497 1.00 85.38 87 SER A O 1
ATOM 645 N N . VAL A 1 88 ? -10.823 3.318 1.096 1.00 87.00 88 VAL A N 1
ATOM 646 C CA . VAL A 1 88 ? -10.560 4.765 1.018 1.00 87.00 88 VAL A CA 1
ATOM 647 C C . VAL A 1 88 ? -11.816 5.493 0.527 1.00 87.00 88 VAL A C 1
ATOM 649 O O . VAL A 1 88 ? -12.404 5.117 -0.485 1.00 87.00 88 VAL A O 1
ATOM 652 N N . GLY A 1 89 ? -12.229 6.539 1.247 1.00 80.50 89 GLY A N 1
ATOM 653 C CA . GLY A 1 89 ? -13.427 7.328 0.932 1.00 80.50 89 GLY A CA 1
ATOM 654 C C . GLY A 1 89 ? -14.730 6.805 1.551 1.00 80.50 89 GLY A C 1
ATOM 655 O O . GLY A 1 89 ? -15.721 7.533 1.534 1.00 80.50 89 GLY A O 1
ATOM 656 N N . PHE A 1 90 ? -14.724 5.604 2.137 1.00 80.62 90 PHE A N 1
ATOM 657 C CA . PHE A 1 90 ? -15.841 5.066 2.923 1.00 80.62 90 PHE A CA 1
ATOM 658 C C . PHE A 1 90 ? -15.462 4.958 4.398 1.00 80.62 90 PHE A C 1
ATOM 660 O O . PHE A 1 90 ? -16.118 5.554 5.254 1.00 80.62 90 PHE A O 1
ATOM 667 N N . ASP A 1 91 ? -14.359 4.270 4.684 1.00 83.25 91 ASP A N 1
ATOM 668 C CA . ASP A 1 91 ? -13.774 4.243 6.015 1.00 83.25 91 ASP A CA 1
ATOM 669 C C . ASP A 1 91 ? -13.013 5.546 6.238 1.00 83.25 91 ASP A C 1
ATOM 671 O O . ASP A 1 91 ? -12.049 5.871 5.539 1.00 83.25 91 ASP A O 1
ATOM 675 N N . GLN A 1 92 ? -13.491 6.340 7.194 1.00 77.62 92 GLN A N 1
ATOM 676 C CA . GLN A 1 92 ? -12.954 7.682 7.397 1.00 77.62 92 GLN A CA 1
ATOM 677 C C . GLN A 1 92 ? -11.601 7.654 8.093 1.00 77.62 92 GLN A C 1
ATOM 679 O O . GLN A 1 92 ? -10.742 8.459 7.749 1.00 77.62 92 GLN A O 1
ATOM 684 N N . ASN A 1 93 ? -11.396 6.742 9.048 1.00 90.31 93 ASN A N 1
ATOM 685 C CA . ASN A 1 93 ? -10.197 6.726 9.871 1.00 90.31 93 ASN A CA 1
ATOM 686 C C . ASN A 1 93 ? -9.778 5.315 10.283 1.00 90.31 93 ASN A C 1
ATOM 688 O O . ASN A 1 93 ? -10.612 4.453 10.550 1.00 90.31 93 ASN A O 1
ATOM 692 N N . VAL A 1 94 ? -8.470 5.141 10.434 1.00 92.62 94 VAL A N 1
ATOM 693 C CA . VAL A 1 94 ? -7.837 4.026 11.137 1.00 92.62 94 VAL A CA 1
ATOM 694 C C . VAL A 1 94 ? -7.258 4.530 12.451 1.00 92.62 94 VAL A C 1
ATOM 696 O O . VAL A 1 94 ? -6.753 5.650 12.527 1.00 92.62 94 VAL A O 1
ATOM 699 N N . GLU A 1 95 ? -7.330 3.709 13.493 1.00 93.81 95 GLU A N 1
ATOM 700 C CA . GLU A 1 95 ? -6.630 3.955 14.750 1.00 93.81 95 GLU A CA 1
ATOM 701 C C . GLU A 1 95 ? -5.459 2.979 14.859 1.00 93.81 95 GLU A C 1
ATOM 703 O O . GLU A 1 95 ? -5.654 1.764 14.877 1.00 93.81 95 GLU A O 1
ATOM 708 N N . ILE A 1 96 ? -4.245 3.518 14.920 1.00 94.56 96 ILE A N 1
ATOM 709 C CA . ILE A 1 96 ? -3.013 2.753 15.087 1.00 94.56 96 ILE A CA 1
ATOM 710 C C . ILE A 1 96 ? -2.574 2.859 16.545 1.00 94.56 96 ILE A C 1
ATOM 712 O O . ILE A 1 96 ? -2.430 3.959 17.083 1.00 94.56 96 ILE A O 1
ATOM 716 N N . VAL A 1 97 ? -2.349 1.708 17.177 1.00 92.50 97 VAL A N 1
ATOM 717 C CA . VAL A 1 97 ? -1.898 1.600 18.568 1.00 92.50 97 VAL A CA 1
ATOM 718 C C . VAL A 1 97 ? -0.774 0.575 18.693 1.00 92.50 97 VAL A C 1
ATOM 720 O O . VAL A 1 97 ? -0.741 -0.419 17.970 1.00 92.50 97 VAL A O 1
ATOM 723 N N . GLY A 1 98 ? 0.135 0.797 19.645 1.00 91.12 98 GLY A N 1
ATOM 724 C CA . GLY A 1 98 ? 1.215 -0.138 19.972 1.00 91.12 98 GLY A CA 1
ATOM 725 C C . GLY A 1 98 ? 2.412 -0.130 19.015 1.00 91.12 98 GLY A C 1
ATOM 726 O O . GLY A 1 98 ? 3.288 -0.982 19.156 1.00 91.12 98 GLY A O 1
ATOM 727 N N . ALA A 1 99 ? 2.493 0.810 18.070 1.00 91.44 99 ALA A N 1
ATOM 728 C CA . ALA A 1 99 ? 3.676 0.976 17.232 1.00 91.44 99 ALA A CA 1
ATOM 729 C C . ALA A 1 99 ? 4.858 1.512 18.059 1.00 91.44 99 ALA A C 1
ATOM 731 O O . ALA A 1 99 ? 4.692 2.413 18.883 1.00 91.44 99 ALA A O 1
ATOM 732 N N . THR A 1 100 ? 6.061 0.978 17.820 1.00 89.94 100 THR A N 1
ATOM 733 C CA . THR A 1 100 ? 7.292 1.390 18.521 1.00 89.94 100 THR A CA 1
ATOM 734 C C . THR A 1 100 ? 7.649 2.853 18.261 1.00 89.94 100 THR A C 1
ATOM 736 O O . THR A 1 100 ? 8.074 3.555 19.174 1.00 89.94 100 THR A O 1
ATOM 739 N N . ILE A 1 101 ? 7.458 3.320 17.025 1.00 88.38 101 ILE A N 1
ATOM 740 C CA . ILE A 1 101 ? 7.623 4.728 16.657 1.00 88.38 101 ILE A CA 1
ATOM 741 C C . ILE A 1 101 ? 6.346 5.465 17.057 1.00 88.38 101 ILE A C 1
ATOM 743 O O . ILE A 1 101 ? 5.267 5.171 16.544 1.00 88.38 101 ILE A O 1
ATOM 747 N N . ALA A 1 102 ? 6.473 6.419 17.982 1.00 88.88 102 ALA A N 1
ATOM 748 C CA . ALA A 1 102 ? 5.333 7.123 18.564 1.00 88.88 102 ALA A CA 1
ATOM 749 C C . ALA A 1 102 ? 4.466 7.813 17.500 1.00 88.88 102 ALA A C 1
ATOM 751 O O . ALA A 1 102 ? 3.245 7.691 17.563 1.00 88.88 102 ALA A O 1
ATOM 752 N N . ASP A 1 103 ? 5.093 8.427 16.492 1.00 89.44 103 ASP A N 1
ATOM 753 C CA . ASP A 1 103 ? 4.418 9.159 15.410 1.00 89.44 103 ASP A CA 1
ATOM 754 C C . ASP A 1 103 ? 3.532 8.279 14.523 1.00 89.44 103 ASP A C 1
ATOM 756 O O . ASP A 1 103 ? 2.644 8.784 13.838 1.00 89.44 103 ASP A O 1
ATOM 760 N N . TYR A 1 104 ? 3.735 6.959 14.535 1.00 92.19 104 TYR A N 1
ATOM 761 C CA . TYR A 1 104 ? 2.852 6.039 13.826 1.00 92.19 104 TYR A CA 1
ATOM 762 C C . TYR A 1 104 ? 1.533 5.804 14.558 1.00 92.19 104 TYR A C 1
ATOM 764 O O . TYR A 1 104 ? 0.570 5.394 13.917 1.00 92.19 104 TYR A O 1
ATOM 772 N N . ASN A 1 105 ? 1.467 6.041 15.870 1.00 92.56 105 ASN A N 1
ATOM 773 C CA . ASN A 1 105 ? 0.251 5.839 16.649 1.00 92.56 105 ASN A CA 1
ATOM 774 C C . ASN A 1 105 ? -0.689 7.042 16.531 1.00 92.56 105 ASN A C 1
ATOM 776 O O . ASN A 1 105 ? -0.250 8.188 16.449 1.00 92.56 105 ASN A O 1
ATOM 780 N N . GLY A 1 106 ? -1.993 6.787 16.582 1.00 93.31 106 GLY A N 1
ATOM 781 C CA . GLY A 1 106 ? -3.016 7.827 16.516 1.00 93.31 106 GLY A CA 1
ATOM 782 C C . GLY A 1 106 ? -4.185 7.458 15.616 1.00 93.31 106 GLY A C 1
ATOM 783 O O . GLY A 1 106 ? -4.285 6.342 15.113 1.00 93.31 106 GLY A O 1
ATOM 784 N N . THR A 1 107 ? -5.096 8.412 15.432 1.00 93.62 107 THR A N 1
ATOM 785 C CA . THR A 1 107 ? -6.234 8.276 14.519 1.00 93.62 107 THR A CA 1
ATOM 786 C C . THR A 1 107 ? -5.945 9.048 13.240 1.00 93.62 107 THR A C 1
ATOM 788 O O . THR A 1 107 ? -5.801 10.269 13.278 1.00 93.62 107 THR A O 1
ATOM 791 N N . PHE A 1 108 ? -5.891 8.349 12.110 1.00 93.44 108 PHE A N 1
ATOM 792 C CA . PHE A 1 108 ? -5.512 8.926 10.822 1.00 93.44 108 PHE A CA 1
ATOM 793 C C . PHE A 1 108 ? -6.559 8.637 9.760 1.00 93.44 108 PHE A C 1
ATOM 795 O O . PHE A 1 108 ? -7.138 7.551 9.769 1.00 93.44 108 PHE A O 1
ATOM 802 N N . PRO A 1 109 ? -6.822 9.574 8.838 1.00 92.81 109 PRO A N 1
ATOM 803 C CA . PRO A 1 109 ? -7.633 9.261 7.682 1.00 92.81 109 PRO A CA 1
ATOM 804 C C . PRO A 1 109 ? -6.912 8.273 6.767 1.00 92.81 109 PRO A C 1
ATOM 806 O O . PRO A 1 109 ? -5.692 8.355 6.590 1.00 92.81 109 PRO A O 1
ATOM 809 N N . LEU A 1 110 ? -7.678 7.366 6.162 1.00 93.19 110 LEU A N 1
ATOM 810 C CA . LEU A 1 110 ? -7.162 6.532 5.083 1.00 93.19 110 LEU A CA 1
ATOM 811 C C . LEU A 1 110 ? -6.743 7.401 3.898 1.00 93.19 110 LEU A C 1
ATOM 813 O O . LEU A 1 110 ? -7.386 8.404 3.580 1.00 93.19 110 LEU A O 1
ATOM 817 N N . ALA A 1 111 ? -5.671 6.996 3.228 1.00 92.56 111 ALA A N 1
ATOM 818 C CA . ALA A 1 111 ? -5.120 7.717 2.096 1.00 92.56 111 ALA A CA 1
ATOM 819 C C . ALA A 1 111 ? -4.798 6.786 0.921 1.00 92.56 111 ALA A C 1
ATOM 821 O O . ALA A 1 111 ? -4.542 5.590 1.069 1.00 92.56 111 ALA A O 1
ATOM 822 N N . GLU A 1 112 ? -4.772 7.361 -0.276 1.00 91.25 112 GLU A N 1
ATOM 823 C CA . GLU A 1 112 ? -4.101 6.739 -1.412 1.00 91.25 112 GLU A CA 1
ATOM 824 C C . GLU A 1 112 ? -2.598 6.980 -1.328 1.00 91.25 112 GLU A C 1
ATOM 826 O O . GLU A 1 112 ? -2.157 8.043 -0.888 1.00 91.25 112 GLU A O 1
ATOM 831 N N . ALA A 1 113 ? -1.808 6.005 -1.777 1.00 90.88 113 ALA A N 1
ATOM 832 C CA . ALA A 1 113 ? -0.370 6.189 -1.897 1.00 90.88 113 ALA A CA 1
ATOM 833 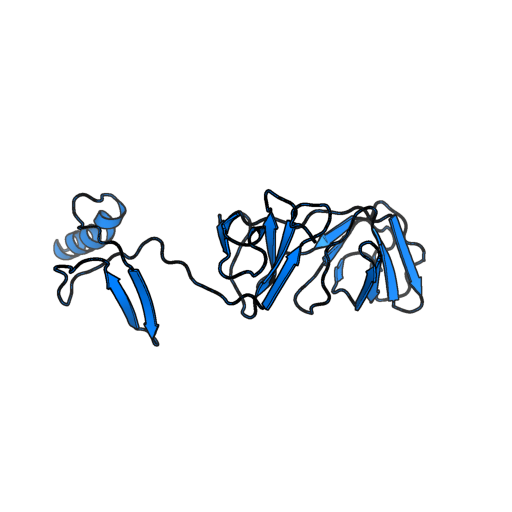C C . ALA A 1 113 ? -0.044 7.332 -2.880 1.00 90.88 113 ALA A C 1
ATOM 835 O O . ALA A 1 113 ? -0.774 7.527 -3.861 1.00 90.88 113 ALA A O 1
ATOM 836 N N . PRO A 1 114 ? 1.057 8.071 -2.665 1.00 91.25 114 PRO A N 1
ATOM 837 C CA . PRO A 1 114 ? 1.478 9.118 -3.585 1.00 91.25 114 PRO A CA 1
ATOM 838 C C . PRO A 1 114 ? 1.808 8.539 -4.966 1.00 91.25 114 PRO A C 1
ATOM 840 O O . PRO A 1 114 ? 2.349 7.439 -5.091 1.00 91.25 114 PRO A O 1
ATOM 843 N N . VAL A 1 115 ? 1.484 9.302 -6.011 1.00 93.81 115 VAL A N 1
ATOM 844 C CA . VAL A 1 115 ? 1.918 9.011 -7.380 1.00 93.81 115 VAL A CA 1
ATOM 845 C C . VAL A 1 115 ? 3.302 9.611 -7.569 1.00 93.81 115 VAL A C 1
ATOM 847 O O . VAL A 1 115 ? 3.468 10.822 -7.436 1.00 93.81 115 VAL A O 1
ATOM 850 N N . LEU A 1 116 ? 4.276 8.774 -7.908 1.00 94.56 116 LEU A N 1
ATOM 851 C CA . LEU A 1 116 ? 5.658 9.183 -8.131 1.00 94.56 116 LEU A CA 1
ATOM 852 C C . LEU A 1 116 ? 5.988 9.148 -9.619 1.00 94.56 116 LEU A C 1
ATOM 854 O O . LEU A 1 116 ? 5.525 8.271 -10.356 1.00 94.56 116 LEU A O 1
ATOM 858 N N . THR A 1 117 ? 6.805 10.092 -10.070 1.00 96.94 117 THR A N 1
ATOM 859 C CA . THR A 1 117 ? 7.340 10.100 -11.432 1.00 96.94 117 THR A CA 1
ATOM 860 C C . THR A 1 117 ? 8.560 9.188 -11.530 1.00 96.94 117 THR A C 1
ATOM 862 O O . THR A 1 117 ? 9.394 9.102 -10.625 1.00 96.94 117 THR A O 1
ATOM 865 N N . ILE A 1 118 ? 8.656 8.481 -12.653 1.00 98.38 118 ILE A N 1
ATOM 866 C CA . ILE A 1 118 ? 9.763 7.572 -12.945 1.00 98.38 118 ILE A CA 1
ATOM 867 C C . ILE A 1 118 ? 10.753 8.282 -13.869 1.00 98.38 118 ILE A C 1
ATOM 869 O O . ILE A 1 118 ? 10.368 8.743 -14.948 1.00 98.38 118 ILE A O 1
ATOM 873 N N . ASP A 1 119 ? 12.022 8.305 -13.469 1.00 98.25 119 ASP A N 1
ATOM 8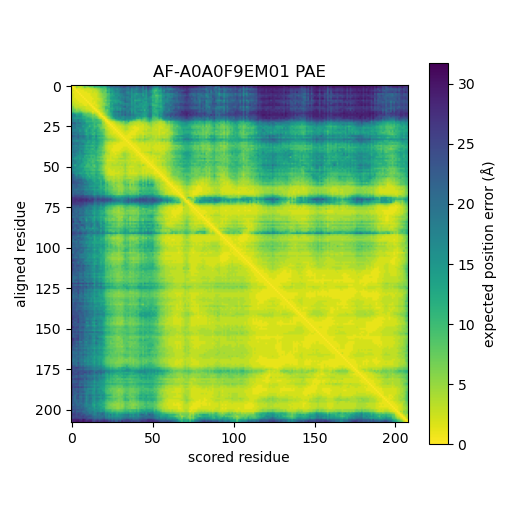74 C CA . ASP A 1 119 ? 13.140 8.799 -14.272 1.00 98.25 119 ASP A CA 1
ATOM 875 C C . ASP A 1 119 ? 13.451 7.819 -15.413 1.00 98.25 119 ASP A C 1
ATOM 877 O O . ASP A 1 119 ? 13.337 8.148 -16.599 1.00 98.25 119 ASP A O 1
ATOM 881 N N . SER A 1 120 ? 13.720 6.553 -15.078 1.00 98.38 120 SER A N 1
ATOM 882 C CA . SER A 1 120 ? 14.046 5.535 -16.077 1.00 98.38 120 SER A CA 1
ATOM 883 C C . SER A 1 120 ? 13.466 4.159 -15.761 1.00 98.38 120 SER A C 1
ATOM 885 O O . SER A 1 120 ? 13.256 3.787 -14.610 1.00 98.38 120 SER A O 1
ATOM 887 N N . ILE A 1 121 ? 13.194 3.397 -16.826 1.00 98.62 121 ILE A N 1
ATOM 888 C CA . ILE A 1 121 ? 12.979 1.951 -16.756 1.00 98.62 121 ILE A CA 1
ATOM 889 C C . ILE A 1 121 ? 13.907 1.318 -17.785 1.00 98.62 121 ILE A C 1
ATOM 891 O O . ILE A 1 121 ? 13.795 1.609 -18.980 1.00 98.62 121 ILE A O 1
ATOM 895 N N . THR A 1 122 ? 14.823 0.470 -17.332 1.00 98.38 122 THR A N 1
ATOM 896 C CA . THR A 1 122 ? 15.7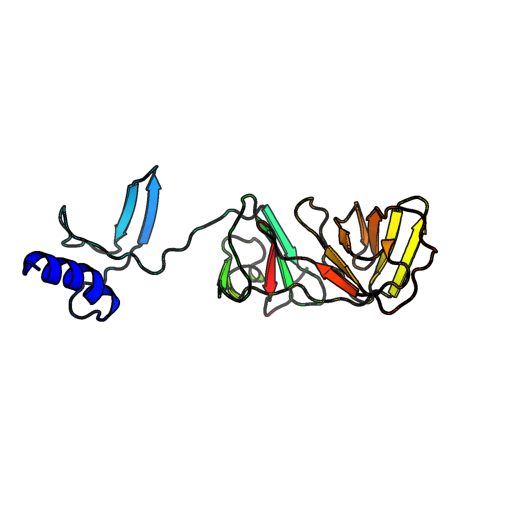14 -0.313 -18.199 1.00 98.38 122 THR A CA 1
ATOM 897 C C . THR A 1 122 ? 15.499 -1.797 -17.957 1.00 98.38 122 THR A C 1
ATOM 899 O O . THR A 1 122 ? 15.051 -2.179 -16.882 1.00 98.38 122 THR A O 1
ATOM 902 N N . ARG A 1 123 ? 15.771 -2.651 -18.948 1.00 98.12 123 ARG A N 1
ATOM 903 C CA . ARG A 1 123 ? 15.487 -4.089 -18.846 1.00 98.12 123 ARG A CA 1
ATOM 904 C C . ARG A 1 123 ? 16.667 -4.959 -19.261 1.00 98.12 123 ARG A C 1
ATOM 906 O O . ARG A 1 123 ? 17.261 -4.737 -20.316 1.00 98.12 123 ARG A O 1
ATOM 913 N N . VAL A 1 124 ? 16.927 -6.009 -18.482 1.00 97.50 124 VAL A N 1
ATOM 914 C CA . VAL A 1 124 ? 17.858 -7.101 -18.806 1.00 97.50 124 VAL A CA 1
ATOM 915 C C . VAL A 1 124 ? 17.149 -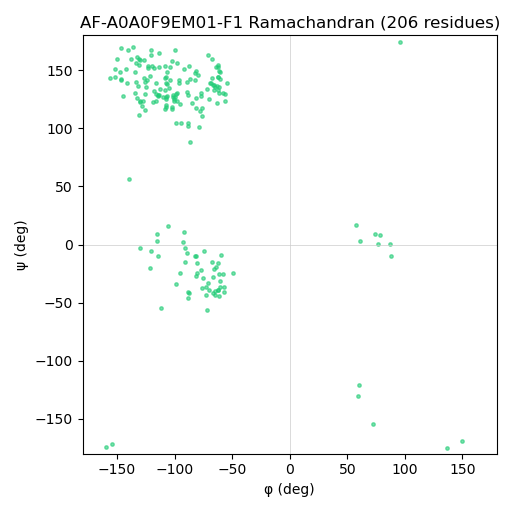8.434 -18.575 1.00 97.50 124 VAL A C 1
ATOM 917 O O . VAL A 1 124 ? 16.661 -8.708 -17.483 1.00 97.50 124 VAL A O 1
ATOM 920 N N . GLY A 1 125 ? 17.062 -9.281 -19.606 1.00 95.56 125 GLY A N 1
ATOM 921 C CA . GLY A 1 125 ? 16.226 -10.485 -19.525 1.00 95.56 125 GLY A CA 1
ATOM 922 C C . GLY A 1 125 ? 14.772 -10.099 -19.245 1.00 95.56 125 GLY A C 1
ATOM 923 O O . GLY A 1 125 ? 14.262 -9.212 -19.916 1.00 95.56 125 GLY A O 1
ATOM 924 N N . ASN A 1 126 ? 14.130 -10.719 -18.254 1.00 96.62 126 ASN A N 1
ATOM 925 C CA . ASN A 1 126 ? 12.770 -10.364 -17.818 1.00 96.62 126 ASN A CA 1
ATOM 926 C C . ASN A 1 126 ? 12.748 -9.350 -16.663 1.00 96.62 126 ASN A C 1
ATOM 928 O O . ASN A 1 126 ? 11.673 -9.010 -16.185 1.00 96.62 126 ASN A O 1
ATOM 932 N N . THR A 1 127 ? 13.901 -8.865 -16.208 1.00 97.88 127 THR A N 1
ATOM 933 C CA . THR A 1 127 ? 13.987 -7.955 -15.064 1.00 97.88 127 THR A CA 1
ATOM 934 C C . THR A 1 127 ? 14.033 -6.519 -15.556 1.00 97.88 127 THR A C 1
ATOM 936 O O . THR A 1 127 ? 14.937 -6.151 -16.312 1.00 97.88 127 THR A O 1
ATOM 939 N N . ALA A 1 128 ? 13.062 -5.713 -15.136 1.00 98.56 128 ALA A N 1
ATOM 940 C CA . ALA A 1 128 ? 13.070 -4.273 -15.328 1.00 98.56 128 ALA A CA 1
ATOM 941 C C . ALA A 1 128 ? 13.556 -3.574 -14.057 1.00 98.56 128 ALA A C 1
ATOM 943 O O . ALA A 1 128 ? 13.037 -3.830 -12.974 1.00 98.56 128 ALA A O 1
ATOM 944 N N . THR A 1 129 ? 14.528 -2.681 -14.208 1.00 98.62 129 THR A N 1
ATOM 945 C CA . THR A 1 129 ? 15.024 -1.782 -13.166 1.00 98.62 129 THR A CA 1
ATOM 946 C C . THR A 1 129 ? 14.364 -0.426 -13.340 1.00 98.62 129 THR A C 1
ATOM 948 O O . THR A 1 129 ? 14.462 0.169 -14.417 1.00 98.62 129 THR A O 1
ATOM 951 N N . VAL A 1 130 ? 13.702 0.052 -12.292 1.00 98.75 130 VAL A N 1
ATOM 952 C CA . VAL A 1 130 ? 13.004 1.338 -12.236 1.00 98.75 130 VAL A CA 1
ATOM 953 C C . VAL A 1 130 ? 13.784 2.281 -11.336 1.00 98.75 130 VAL A C 1
ATOM 955 O O . VAL A 1 130 ? 14.148 1.894 -10.230 1.00 98.75 130 VAL A O 1
ATOM 958 N N . VAL A 1 131 ? 13.994 3.511 -11.801 1.00 98.38 131 VAL A N 1
ATOM 959 C CA . VAL A 1 131 ? 14.551 4.617 -11.013 1.00 98.38 131 VAL A CA 1
ATOM 960 C C . VAL A 1 131 ? 13.489 5.709 -10.898 1.00 98.38 131 VAL A C 1
ATOM 962 O O . VAL A 1 131 ? 12.983 6.177 -11.921 1.00 98.38 131 VAL A O 1
ATOM 965 N N . THR A 1 132 ? 13.124 6.104 -9.681 1.00 96.81 132 THR A N 1
ATOM 966 C CA . THR A 1 132 ? 12.185 7.202 -9.395 1.00 96.81 132 THR A CA 1
ATOM 967 C C . THR A 1 132 ? 12.921 8.498 -9.060 1.00 96.81 132 THR A C 1
ATOM 969 O O . THR A 1 132 ? 14.072 8.481 -8.628 1.00 96.81 132 THR A O 1
ATOM 972 N N . PHE A 1 133 ? 12.263 9.645 -9.259 1.00 94.94 133 PHE A N 1
ATOM 973 C CA . PHE A 1 133 ? 12.841 10.938 -8.861 1.00 94.94 133 PHE A CA 1
ATOM 974 C C . PHE A 1 133 ? 12.897 11.105 -7.338 1.00 94.94 133 PHE A C 1
ATOM 976 O O . PHE A 1 133 ? 13.894 11.594 -6.802 1.00 94.94 133 PHE A O 1
ATOM 983 N N . ASP A 1 134 ? 11.857 10.636 -6.653 1.00 92.19 134 ASP A N 1
ATOM 984 C CA . ASP A 1 134 ? 11.691 10.699 -5.201 1.00 92.19 134 ASP A CA 1
ATOM 985 C C . ASP A 1 134 ? 11.736 9.297 -4.588 1.00 92.19 134 ASP A C 1
A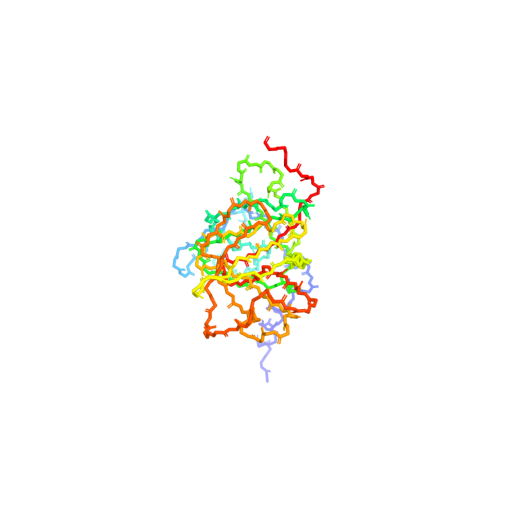TOM 987 O O . ASP A 1 134 ? 11.629 8.296 -5.307 1.00 92.19 134 ASP A O 1
ATOM 991 N N . GLU A 1 135 ? 11.908 9.211 -3.268 1.00 92.06 135 GLU A N 1
ATOM 992 C CA . GLU A 1 135 ? 11.928 7.920 -2.582 1.00 92.06 135 GLU A CA 1
ATOM 993 C C . GLU A 1 135 ? 10.613 7.154 -2.739 1.00 92.06 135 GLU A C 1
ATOM 995 O O . GLU A 1 135 ? 9.520 7.677 -2.506 1.00 92.06 135 GLU A O 1
ATOM 1000 N N . HIS A 1 136 ? 10.714 5.884 -3.134 1.00 91.31 136 HIS A N 1
ATOM 1001 C CA . HIS A 1 136 ? 9.551 5.131 -3.580 1.00 91.31 136 HIS A CA 1
ATOM 1002 C C . HIS A 1 136 ? 8.708 4.546 -2.448 1.00 91.31 136 HIS A C 1
ATOM 1004 O O . HIS A 1 136 ? 7.524 4.278 -2.648 1.00 91.31 136 HIS A O 1
ATOM 1010 N N . GLY A 1 137 ? 9.307 4.272 -1.285 1.00 88.94 137 GLY A N 1
ATOM 1011 C CA . GLY A 1 137 ? 8.604 3.686 -0.135 1.00 88.94 137 GLY A CA 1
ATOM 1012 C C . GLY A 1 137 ? 7.979 2.295 -0.359 1.00 88.94 137 GLY A C 1
ATOM 1013 O O . GLY A 1 137 ? 7.293 1.765 0.506 1.00 88.94 137 GLY A O 1
ATOM 1014 N N . LEU A 1 138 ? 8.170 1.690 -1.535 1.00 92.38 138 LEU A N 1
ATOM 1015 C CA . LEU A 1 138 ? 7.712 0.335 -1.827 1.00 92.38 138 LEU A CA 1
ATOM 1016 C C . LEU A 1 138 ? 8.362 -0.702 -0.902 1.00 92.38 138 LEU A C 1
ATOM 1018 O O . LEU A 1 138 ? 9.516 -0.556 -0.508 1.00 92.38 138 LEU A O 1
ATOM 1022 N N . LEU A 1 139 ? 7.623 -1.777 -0.623 1.00 92.62 139 LEU A N 1
ATOM 1023 C CA . LEU A 1 139 ? 8.060 -2.899 0.206 1.00 92.62 139 LEU A CA 1
ATOM 1024 C C . LEU A 1 139 ? 8.091 -4.201 -0.601 1.00 92.62 139 LEU A C 1
ATOM 1026 O O . LEU A 1 139 ? 7.311 -4.388 -1.537 1.00 92.62 139 LEU A O 1
ATOM 1030 N N . ILE A 1 140 ? 8.965 -5.124 -0.197 1.00 93.81 140 ILE A N 1
ATOM 1031 C CA . ILE A 1 140 ? 9.019 -6.486 -0.742 1.00 93.81 140 ILE A CA 1
ATOM 1032 C C . ILE A 1 140 ? 8.032 -7.358 0.043 1.00 93.81 140 ILE A C 1
ATOM 1034 O O . ILE A 1 140 ? 8.392 -7.977 1.041 1.00 93.81 140 ILE A O 1
ATOM 1038 N N . ASP A 1 141 ? 6.776 -7.396 -0.403 1.00 93.75 141 ASP A N 1
ATOM 1039 C CA . ASP A 1 141 ? 5.742 -8.287 0.133 1.00 93.75 141 ASP A CA 1
ATOM 1040 C C . ASP A 1 141 ? 4.772 -8.707 -0.981 1.00 93.75 141 ASP A C 1
ATOM 1042 O O . ASP A 1 141 ? 4.395 -7.912 -1.839 1.00 93.75 141 ASP A O 1
ATOM 1046 N N . THR A 1 142 ? 4.326 -9.963 -0.963 1.00 91.69 142 THR A N 1
ATOM 1047 C CA . THR A 1 142 ? 3.391 -10.511 -1.969 1.00 91.69 142 THR A CA 1
ATOM 1048 C C . THR A 1 142 ? 2.031 -9.802 -2.024 1.00 91.69 142 THR A C 1
ATOM 1050 O O . THR A 1 142 ? 1.354 -9.819 -3.057 1.00 91.69 142 THR A O 1
ATOM 1053 N N . ASN A 1 143 ? 1.623 -9.176 -0.922 1.00 92.12 143 ASN A N 1
ATOM 1054 C CA . ASN A 1 143 ? 0.407 -8.381 -0.801 1.00 92.12 143 ASN A CA 1
ATOM 1055 C C . ASN A 1 143 ? 0.660 -6.906 -1.134 1.00 92.12 143 ASN A C 1
ATOM 1057 O O . ASN A 1 143 ? -0.295 -6.175 -1.388 1.00 92.12 143 ASN A O 1
ATOM 1061 N N . PHE A 1 144 ? 1.917 -6.461 -1.179 1.00 94.50 144 PHE A N 1
ATOM 1062 C CA . PHE A 1 144 ? 2.276 -5.091 -1.513 1.00 94.50 144 PHE A CA 1
ATOM 1063 C C . PHE A 1 144 ? 2.448 -4.939 -3.026 1.00 94.50 144 PHE A C 1
ATOM 1065 O O . PHE A 1 144 ? 3.450 -5.333 -3.623 1.00 94.50 144 PHE A O 1
ATOM 1072 N N . LYS A 1 145 ? 1.425 -4.371 -3.669 1.00 96.00 145 LYS A N 1
ATOM 1073 C CA . LYS A 1 145 ? 1.389 -4.178 -5.122 1.00 96.00 145 LYS A CA 1
ATOM 1074 C C . LYS A 1 145 ? 1.595 -2.719 -5.488 1.00 96.00 145 LYS A C 1
ATOM 1076 O O . LYS A 1 145 ? 1.133 -1.826 -4.781 1.00 96.00 145 LYS A O 1
ATOM 1081 N N . PHE A 1 146 ? 2.207 -2.481 -6.639 1.00 96.88 146 PHE A N 1
ATOM 1082 C CA . PHE A 1 146 ? 2.304 -1.157 -7.246 1.00 96.88 146 PHE A CA 1
ATOM 1083 C C . PHE A 1 146 ? 1.791 -1.184 -8.680 1.00 96.88 146 PHE A C 1
ATOM 1085 O O . PHE A 1 146 ? 1.734 -2.235 -9.319 1.00 96.88 146 PHE A O 1
ATOM 1092 N N . LYS A 1 147 ? 1.409 -0.017 -9.187 1.00 98.06 147 LYS A N 1
ATOM 1093 C CA . LYS A 1 147 ? 0.926 0.178 -10.548 1.00 98.06 147 LYS A CA 1
ATOM 1094 C C . LYS A 1 147 ? 1.880 1.081 -11.313 1.00 98.06 147 LYS A C 1
ATOM 1096 O O . LYS A 1 147 ? 2.186 2.163 -10.823 1.00 98.06 147 LYS A O 1
ATOM 1101 N N . ILE A 1 148 ? 2.296 0.657 -12.504 1.00 98.50 148 ILE A N 1
ATOM 1102 C CA . ILE A 1 148 ? 3.001 1.501 -13.476 1.00 98.50 148 ILE A CA 1
ATOM 1103 C C . ILE A 1 148 ? 2.044 1.878 -14.602 1.00 98.50 148 ILE A C 1
ATOM 1105 O O . ILE A 1 148 ? 1.317 1.027 -15.127 1.00 98.50 148 ILE A O 1
ATOM 1109 N N . VAL A 1 149 ? 2.056 3.155 -14.982 1.00 98.44 149 VAL A N 1
ATOM 1110 C CA . VAL A 1 149 ? 1.321 3.674 -16.141 1.00 98.44 149 VAL A CA 1
ATOM 1111 C C . VAL A 1 149 ? 2.170 4.661 -16.939 1.00 98.44 149 VAL A C 1
ATOM 1113 O O . VAL A 1 149 ? 3.118 5.249 -16.422 1.00 98.44 149 VAL A O 1
ATOM 1116 N N . GLY A 1 150 ? 1.793 4.868 -18.203 1.00 97.62 150 GLY A N 1
ATOM 1117 C CA . GLY A 1 150 ? 2.339 5.925 -19.057 1.00 97.62 150 GLY A CA 1
ATOM 1118 C C . GLY A 1 150 ? 3.611 5.565 -19.834 1.00 97.62 150 GLY A C 1
ATOM 1119 O O . GLY A 1 150 ? 4.097 6.383 -20.620 1.00 97.62 150 GLY A O 1
ATOM 1120 N N . ALA A 1 151 ? 4.119 4.336 -19.699 1.00 98.12 151 ALA A N 1
ATOM 1121 C CA . ALA A 1 151 ? 5.141 3.825 -20.608 1.00 98.12 151 ALA A CA 1
ATOM 1122 C C . ALA A 1 151 ? 4.551 3.621 -22.011 1.00 98.12 151 ALA A C 1
ATOM 1124 O O . ALA A 1 151 ? 3.426 3.132 -22.159 1.00 98.12 151 ALA A O 1
ATOM 1125 N N . LYS A 1 152 ? 5.309 3.973 -23.052 1.00 98.06 152 LYS A N 1
ATOM 1126 C CA . LYS A 1 152 ? 4.900 3.750 -24.446 1.00 98.06 152 LYS A CA 1
ATOM 1127 C C . LYS A 1 152 ? 4.970 2.267 -24.818 1.00 98.06 152 LYS A C 1
ATOM 1129 O O . LYS A 1 152 ? 4.131 1.777 -25.571 1.00 98.06 152 LYS A O 1
ATOM 1134 N N . GLU A 1 153 ? 5.961 1.552 -24.299 1.00 97.75 153 GLU A N 1
ATOM 1135 C CA . GLU A 1 153 ? 6.080 0.105 -24.415 1.00 97.75 153 GLU A CA 1
ATOM 1136 C C . GLU A 1 153 ? 5.130 -0.542 -23.399 1.00 97.75 153 GLU A C 1
ATOM 1138 O O . GLU A 1 153 ? 5.402 -0.590 -22.199 1.00 97.75 153 GLU A O 1
ATOM 1143 N N . VAL A 1 154 ? 3.979 -0.997 -23.899 1.00 96.44 154 VAL A N 1
ATOM 1144 C CA . VAL A 1 154 ? 2.817 -1.372 -23.079 1.00 96.44 154 VAL A CA 1
ATOM 1145 C C . VAL A 1 154 ? 3.089 -2.468 -22.051 1.00 96.44 154 VAL A C 1
ATOM 1147 O O . VAL A 1 154 ? 2.426 -2.476 -21.020 1.00 96.44 154 VAL A O 1
ATOM 1150 N N . ASP A 1 155 ? 4.083 -3.326 -22.289 1.00 97.31 155 ASP A N 1
ATOM 1151 C CA . ASP A 1 155 ? 4.451 -4.430 -21.395 1.00 97.31 155 ASP A CA 1
ATOM 1152 C C . ASP A 1 155 ? 5.008 -3.957 -20.038 1.00 97.31 155 ASP A C 1
ATOM 1154 O O . ASP A 1 155 ? 4.971 -4.715 -19.071 1.00 97.31 155 ASP A O 1
ATOM 1158 N N . TYR A 1 156 ? 5.504 -2.715 -19.935 1.00 98.25 156 TYR A N 1
ATOM 1159 C CA . TYR A 1 156 ? 5.915 -2.134 -18.647 1.00 98.25 156 TYR A CA 1
ATOM 1160 C C . TYR A 1 156 ? 4.734 -1.596 -17.826 1.00 98.25 156 TYR A C 1
ATOM 1162 O O . TYR A 1 156 ? 4.892 -1.310 -16.641 1.00 98.25 156 TYR A O 1
ATOM 1170 N N . ASN A 1 157 ? 3.561 -1.400 -18.434 1.00 98.19 157 ASN A N 1
ATOM 1171 C CA . ASN A 1 157 ? 2.390 -0.894 -17.723 1.00 98.19 157 ASN A CA 1
ATOM 1172 C C . ASN A 1 157 ? 1.620 -2.052 -17.084 1.00 98.19 157 ASN A C 1
ATOM 1174 O O . ASN A 1 157 ? 1.447 -3.109 -17.688 1.00 98.19 157 ASN A O 1
ATOM 1178 N N . GLY A 1 158 ? 1.085 -1.837 -15.885 1.00 98.00 158 GLY A N 1
ATOM 1179 C CA . GLY A 1 158 ? 0.329 -2.871 -15.185 1.00 98.00 158 GLY A CA 1
ATOM 1180 C C . GLY A 1 158 ? 0.430 -2.769 -13.674 1.00 98.00 158 GLY A C 1
ATOM 1181 O O . GLY A 1 158 ? 0.897 -1.766 -13.140 1.00 98.00 158 GLY A O 1
ATOM 1182 N N . ILE A 1 159 ? -0.046 -3.814 -12.998 1.00 97.69 159 ILE A N 1
ATOM 1183 C CA . ILE A 1 159 ? 0.070 -3.978 -11.549 1.00 97.69 159 ILE A CA 1
ATOM 1184 C C . ILE A 1 159 ? 1.050 -5.114 -11.283 1.00 97.69 159 ILE A C 1
ATOM 1186 O O . ILE A 1 159 ? 0.858 -6.222 -11.785 1.00 97.69 159 ILE A O 1
ATOM 1190 N N . PHE A 1 160 ? 2.057 -4.842 -10.463 1.00 97.88 160 PHE A N 1
ATOM 1191 C CA . PHE A 1 160 ? 3.170 -5.746 -10.200 1.00 97.88 160 PHE A CA 1
ATOM 1192 C C . PHE A 1 160 ? 3.493 -5.799 -8.703 1.00 97.88 160 PHE A C 1
ATOM 1194 O O . PHE A 1 160 ? 2.975 -5.015 -7.903 1.00 97.88 160 PHE A O 1
ATOM 1201 N N . THR A 1 161 ? 4.345 -6.750 -8.336 1.00 97.19 161 THR A N 1
ATOM 1202 C CA . THR A 1 161 ? 5.007 -6.848 -7.030 1.00 97.19 161 THR A CA 1
ATOM 1203 C C . THR A 1 161 ? 6.483 -6.502 -7.193 1.00 97.19 161 THR A C 1
ATOM 1205 O O . THR A 1 161 ? 7.033 -6.656 -8.284 1.00 97.19 161 THR A O 1
ATOM 1208 N N . VAL A 1 162 ? 7.118 -6.010 -6.130 1.00 97.1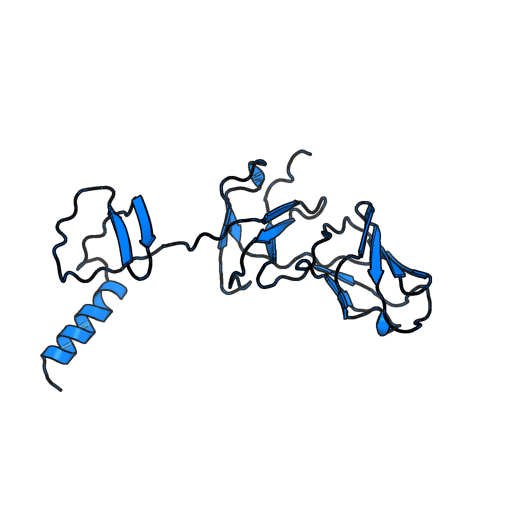2 162 VAL A N 1
ATOM 1209 C CA . VAL A 1 162 ? 8.556 -5.702 -6.143 1.00 97.12 162 VAL A CA 1
ATOM 1210 C C . VAL A 1 162 ? 9.354 -6.998 -6.023 1.00 97.12 162 VAL A C 1
ATOM 1212 O O . VAL A 1 162 ? 9.095 -7.784 -5.113 1.00 97.12 162 VAL A O 1
ATOM 1215 N N . ASP A 1 163 ? 10.334 -7.200 -6.906 1.00 97.56 163 ASP A N 1
ATOM 1216 C CA . ASP A 1 163 ? 11.247 -8.351 -6.842 1.00 97.56 163 ASP A CA 1
ATOM 1217 C C . ASP A 1 163 ? 12.470 -8.042 -5.968 1.00 97.56 163 ASP A C 1
ATOM 1219 O O . ASP A 1 163 ? 12.914 -8.880 -5.183 1.00 97.56 163 ASP A O 1
ATOM 1223 N N . SER A 1 164 ? 13.019 -6.828 -6.078 1.00 97.25 164 SER A N 1
ATOM 1224 C CA . SER A 1 164 ? 14.101 -6.352 -5.212 1.00 97.25 164 SER A CA 1
ATOM 1225 C C . SER A 1 164 ? 14.093 -4.834 -5.054 1.00 97.25 164 SER A C 1
ATOM 1227 O O . SER A 1 164 ? 13.690 -4.110 -5.962 1.00 97.25 164 SER A O 1
ATOM 1229 N N . ILE A 1 165 ? 14.575 -4.359 -3.906 1.00 96.44 165 ILE A N 1
ATOM 1230 C CA . ILE A 1 165 ? 14.854 -2.946 -3.628 1.00 96.44 165 ILE A CA 1
ATOM 1231 C C . ILE A 1 165 ? 16.374 -2.796 -3.611 1.00 96.44 165 ILE A C 1
ATOM 1233 O O . ILE A 1 165 ? 17.049 -3.484 -2.845 1.00 96.44 165 ILE A O 1
ATOM 1237 N N . ILE A 1 166 ? 16.907 -1.953 -4.495 1.00 96.81 166 ILE A N 1
ATOM 1238 C CA . ILE A 1 166 ? 18.347 -1.687 -4.612 1.00 96.81 166 ILE A CA 1
ATOM 1239 C C . ILE A 1 166 ? 18.731 -0.541 -3.671 1.00 96.81 166 ILE A C 1
ATOM 1241 O O . ILE A 1 166 ? 19.704 -0.653 -2.929 1.00 96.81 166 ILE A O 1
ATOM 1245 N N . ASP A 1 167 ? 17.941 0.531 -3.680 1.00 95.00 167 ASP A N 1
ATOM 1246 C CA . ASP A 1 167 ? 18.053 1.686 -2.788 1.00 95.00 167 ASP A CA 1
ATOM 1247 C C . ASP A 1 167 ? 16.680 2.372 -2.657 1.00 95.00 167 ASP A C 1
ATOM 1249 O O . ASP A 1 167 ? 15.678 1.833 -3.120 1.00 95.00 167 ASP A O 1
ATOM 1253 N N . THR A 1 168 ? 16.601 3.543 -2.017 1.00 92.38 168 THR A N 1
ATOM 1254 C CA . THR A 1 168 ? 15.319 4.225 -1.765 1.00 92.38 168 THR A CA 1
ATOM 1255 C C . THR A 1 168 ? 14.622 4.741 -3.028 1.00 92.38 168 THR A C 1
ATOM 1257 O O . THR A 1 168 ? 13.430 5.049 -2.975 1.00 92.38 168 THR A O 1
ATOM 1260 N N . LYS A 1 169 ? 15.322 4.815 -4.166 1.00 95.44 169 LYS A N 1
ATOM 1261 C CA . LYS A 1 169 ? 14.811 5.305 -5.459 1.00 95.44 169 LYS A CA 1
ATOM 1262 C C . LYS A 1 169 ? 14.882 4.263 -6.571 1.00 95.44 169 LYS A C 1
ATOM 1264 O O . LYS A 1 169 ? 14.358 4.501 -7.659 1.00 95.44 169 LYS A O 1
ATOM 1269 N N . THR A 1 170 ? 15.485 3.108 -6.312 1.00 97.50 170 THR A N 1
ATOM 1270 C CA . THR A 1 170 ? 15.746 2.089 -7.323 1.00 97.50 170 THR A CA 1
ATOM 1271 C C . THR A 1 170 ? 15.221 0.733 -6.883 1.00 97.50 170 THR A C 1
ATOM 1273 O O . THR A 1 170 ? 15.646 0.175 -5.872 1.00 97.50 170 THR A O 1
ATOM 1276 N N . PHE A 1 171 ? 14.355 0.140 -7.700 1.00 98.38 171 PHE A N 1
ATOM 1277 C CA . PHE A 1 171 ? 13.815 -1.199 -7.468 1.00 98.38 171 PHE A CA 1
ATOM 1278 C C . PHE A 1 171 ? 13.704 -1.986 -8.773 1.00 98.38 171 PHE A C 1
ATOM 1280 O O . PHE A 1 171 ? 13.827 -1.432 -9.870 1.00 98.38 171 PHE A O 1
ATOM 1287 N N . THR A 1 172 ? 13.467 -3.292 -8.665 1.00 98.56 172 THR A N 1
ATOM 1288 C CA . THR A 1 172 ? 13.243 -4.158 -9.824 1.00 98.56 172 THR A CA 1
ATOM 1289 C C . THR A 1 172 ? 11.917 -4.900 -9.759 1.00 98.56 172 THR A C 1
ATOM 1291 O O . THR A 1 172 ? 11.367 -5.143 -8.680 1.00 98.56 172 THR A O 1
ATOM 1294 N N . TYR A 1 173 ? 11.398 -5.252 -10.934 1.00 98.56 173 TYR A N 1
ATOM 1295 C CA . TYR A 1 173 ? 10.239 -6.124 -11.084 1.00 98.56 173 TYR A CA 1
ATOM 1296 C C . TYR A 1 173 ? 10.298 -6.924 -12.387 1.00 98.56 173 TYR A C 1
ATOM 1298 O O . TYR A 1 173 ? 10.981 -6.557 -13.352 1.00 98.56 173 TYR A O 1
ATOM 1306 N N . THR A 1 174 ? 9.552 -8.022 -12.421 1.00 98.00 174 THR A N 1
ATOM 1307 C CA . THR A 1 174 ? 9.484 -8.914 -13.572 1.00 98.00 174 THR A CA 1
ATOM 1308 C C . THR A 1 174 ? 8.511 -8.375 -14.619 1.00 98.00 174 THR A C 1
ATOM 1310 O O . THR A 1 174 ? 7.333 -8.147 -14.346 1.00 98.00 174 THR A O 1
ATOM 1313 N N . VAL A 1 175 ? 8.999 -8.243 -15.851 1.00 97.19 175 VAL A N 1
ATOM 1314 C CA . VAL A 1 175 ? 8.247 -7.820 -17.036 1.00 97.19 175 VAL A CA 1
ATOM 1315 C C . VAL A 1 175 ? 8.160 -8.973 -18.025 1.00 97.19 175 VAL A C 1
ATOM 1317 O O . VAL A 1 175 ? 9.170 -9.572 -18.407 1.00 97.19 175 VAL A O 1
ATOM 1320 N N . GLY A 1 176 ? 6.936 -9.270 -18.461 1.00 92.50 176 GLY A N 1
ATOM 1321 C CA . GLY A 1 176 ? 6.682 -10.233 -19.526 1.00 92.50 176 GLY A CA 1
ATOM 1322 C C . GLY A 1 176 ? 7.119 -9.719 -20.902 1.00 92.50 176 GLY A C 1
ATOM 1323 O O . GLY A 1 176 ? 7.319 -8.529 -21.120 1.00 92.50 176 GLY A O 1
ATOM 1324 N N . GLY A 1 177 ? 7.253 -10.631 -21.864 1.00 91.75 177 GLY A N 1
ATOM 1325 C CA . GLY A 1 177 ? 7.530 -10.261 -23.251 1.00 91.75 177 GLY A CA 1
ATOM 1326 C C . GLY A 1 177 ? 8.959 -9.763 -23.501 1.00 91.75 177 GLY A C 1
ATOM 1327 O O . GLY A 1 177 ? 9.928 -10.169 -22.848 1.00 91.75 177 GLY A O 1
ATOM 1328 N N . ARG A 1 178 ? 9.109 -8.941 -24.544 1.00 94.12 178 ARG A N 1
ATOM 1329 C CA . ARG A 1 178 ? 10.398 -8.380 -24.982 1.00 94.12 178 ARG A CA 1
ATOM 1330 C C . ARG A 1 178 ? 10.256 -6.909 -25.401 1.00 94.12 178 ARG A C 1
ATOM 1332 O O . ARG A 1 178 ? 10.596 -6.590 -26.541 1.00 94.12 178 ARG A O 1
ATOM 1339 N N . PRO A 1 179 ? 9.755 -6.021 -24.521 1.00 96.56 179 PRO A N 1
ATOM 1340 C CA . PRO A 1 179 ? 9.659 -4.604 -24.843 1.00 96.56 179 PRO A CA 1
ATOM 1341 C C . PRO A 1 179 ? 11.044 -3.997 -25.084 1.00 96.56 179 PRO A C 1
ATOM 1343 O O . PRO A 1 179 ? 12.059 -4.472 -24.556 1.00 96.56 179 PRO A O 1
ATOM 1346 N N . ASN A 1 180 ? 11.074 -2.920 -25.868 1.00 96.94 180 ASN A N 1
ATOM 1347 C CA . ASN A 1 180 ? 12.284 -2.131 -26.068 1.00 96.94 180 ASN A CA 1
ATOM 1348 C C . ASN A 1 180 ? 12.748 -1.512 -24.738 1.00 96.94 180 ASN A C 1
ATOM 1350 O O . ASN A 1 180 ? 11.957 -1.286 -23.822 1.00 96.94 180 ASN A O 1
ATOM 1354 N N . THR A 1 181 ? 14.049 -1.259 -24.622 1.00 96.69 181 THR A N 1
ATOM 1355 C CA . THR A 1 181 ? 14.667 -0.640 -23.444 1.00 96.69 181 THR A CA 1
ATOM 1356 C C . THR A 1 181 ? 15.628 0.465 -23.895 1.00 96.69 181 THR A C 1
ATOM 1358 O O . THR A 1 181 ? 16.352 0.241 -24.869 1.00 96.69 181 THR A O 1
ATOM 1361 N N . PRO A 1 182 ? 15.690 1.624 -23.213 1.00 97.50 182 PRO A N 1
ATOM 1362 C CA . PRO A 1 182 ? 14.849 2.043 -22.082 1.00 97.50 182 PRO A CA 1
ATOM 1363 C C . PRO A 1 182 ? 13.381 2.296 -22.463 1.00 97.50 182 PRO A C 1
ATOM 1365 O O . PRO A 1 182 ? 13.077 2.529 -23.631 1.00 97.50 182 PRO A O 1
ATOM 1368 N N . ALA A 1 183 ? 12.479 2.276 -21.477 1.00 97.94 183 ALA A N 1
ATOM 1369 C CA . ALA A 1 183 ? 11.072 2.615 -21.691 1.00 97.94 183 ALA A CA 1
ATOM 1370 C C . ALA A 1 183 ? 10.879 4.122 -21.937 1.00 97.94 183 ALA A C 1
ATOM 1372 O O . ALA A 1 183 ? 11.371 4.972 -21.180 1.00 97.94 183 ALA A O 1
ATOM 1373 N N . THR A 1 184 ? 10.091 4.468 -22.949 1.00 97.88 184 THR A N 1
ATOM 1374 C CA . THR A 1 184 ? 9.783 5.852 -23.328 1.00 97.88 184 THR A CA 1
ATOM 1375 C C . THR A 1 184 ? 8.414 6.296 -22.795 1.00 97.88 184 THR A C 1
ATOM 1377 O O . THR A 1 184 ? 7.630 5.489 -22.303 1.00 97.88 184 THR A O 1
ATOM 1380 N N . GLY A 1 185 ? 8.123 7.600 -22.849 1.00 96.94 185 GLY A N 1
ATOM 1381 C CA . GLY A 1 185 ? 6.878 8.184 -22.324 1.00 96.94 185 GLY A CA 1
ATOM 1382 C C . GLY A 1 185 ? 6.994 8.756 -20.906 1.00 96.94 185 GLY A C 1
ATOM 1383 O O . GLY A 1 185 ? 8.041 8.642 -20.256 1.00 96.94 185 GLY A O 1
ATOM 1384 N N . VAL A 1 186 ? 5.910 9.398 -20.456 1.00 97.19 186 VAL A N 1
ATOM 1385 C CA . VAL A 1 186 ? 5.769 9.980 -19.111 1.00 97.19 186 VAL A CA 1
ATOM 1386 C C . VAL A 1 186 ? 5.229 8.898 -18.191 1.00 97.19 186 VAL A C 1
ATOM 1388 O O . VAL A 1 186 ? 4.056 8.548 -18.267 1.00 97.19 186 VAL A O 1
ATOM 1391 N N . LYS A 1 187 ? 6.108 8.347 -17.361 1.00 98.12 187 LYS A N 1
ATOM 1392 C CA . LYS A 1 187 ? 5.854 7.138 -16.584 1.00 98.12 187 LYS A CA 1
ATOM 1393 C C . LYS A 1 187 ? 5.645 7.498 -15.120 1.00 98.12 187 LYS A C 1
ATOM 1395 O O . LYS A 1 187 ? 6.394 8.313 -14.576 1.00 98.12 187 LYS A O 1
ATOM 1400 N N . THR A 1 188 ? 4.675 6.868 -14.479 1.00 98.19 188 THR A N 1
ATOM 1401 C CA . THR A 1 188 ? 4.454 7.015 -13.039 1.00 98.19 188 THR A CA 1
ATOM 1402 C C . THR A 1 188 ? 4.310 5.663 -12.363 1.00 98.19 188 THR A C 1
ATOM 1404 O O . THR A 1 188 ? 3.934 4.676 -13.001 1.00 98.19 188 THR A O 1
ATOM 1407 N N . VAL A 1 189 ? 4.623 5.630 -11.068 1.00 97.62 189 VAL A N 1
ATOM 1408 C CA . VAL A 1 189 ? 4.410 4.489 -10.177 1.00 97.62 189 VAL A CA 1
ATOM 1409 C C . VAL A 1 189 ? 3.567 4.911 -8.979 1.00 97.62 189 VAL A C 1
ATOM 1411 O O . VAL A 1 189 ? 3.722 6.014 -8.460 1.00 97.62 189 VAL A O 1
ATOM 1414 N N . GLN A 1 190 ? 2.668 4.035 -8.539 1.00 95.75 190 GLN A N 1
ATOM 1415 C CA . GLN A 1 190 ? 1.859 4.247 -7.339 1.00 95.75 190 GLN A CA 1
ATOM 1416 C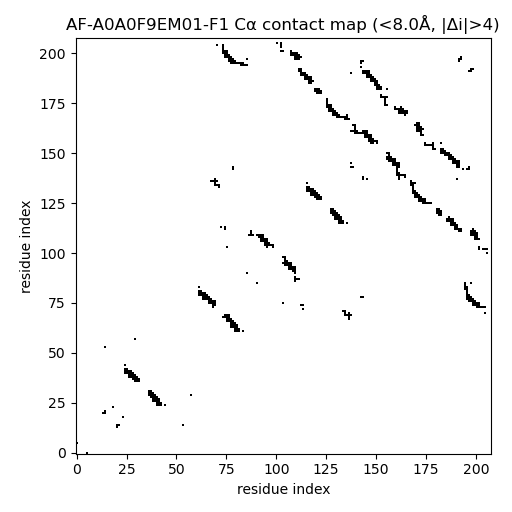 C . GLN A 1 190 ? 1.624 2.917 -6.615 1.00 95.75 190 GLN A C 1
ATOM 1418 O O . GLN A 1 190 ? 1.139 1.959 -7.225 1.00 95.75 190 GLN A O 1
ATOM 1423 N N . ALA A 1 191 ? 1.922 2.843 -5.315 1.00 94.31 191 ALA A N 1
ATOM 1424 C CA . ALA A 1 191 ? 1.537 1.691 -4.496 1.00 94.31 191 ALA A CA 1
ATOM 1425 C C . ALA A 1 191 ? 0.002 1.577 -4.394 1.00 94.31 191 ALA A C 1
ATOM 1427 O O . ALA A 1 191 ? -0.714 2.562 -4.560 1.00 94.31 191 ALA A O 1
ATOM 1428 N N . GLN A 1 192 ? -0.529 0.374 -4.191 1.00 94.44 192 GLN A N 1
ATOM 1429 C CA . GLN A 1 192 ? -1.970 0.116 -4.265 1.00 94.44 192 GLN A CA 1
ATOM 1430 C C . GLN A 1 192 ? -2.537 -0.285 -2.903 1.00 94.44 192 GLN A C 1
ATOM 1432 O O . GLN A 1 192 ? -2.052 -1.234 -2.285 1.00 94.44 192 GLN A O 1
ATOM 1437 N N . ASN A 1 193 ? -3.614 0.391 -2.486 1.00 92.69 193 ASN A N 1
ATOM 1438 C CA . ASN A 1 193 ? -4.476 -0.103 -1.413 1.00 92.69 193 ASN A CA 1
ATOM 1439 C C . ASN A 1 193 ? -5.074 -1.451 -1.829 1.00 92.69 193 ASN A C 1
ATOM 1441 O O . ASN A 1 193 ? -5.411 -1.663 -2.999 1.00 92.69 193 ASN A O 1
ATOM 1445 N N . ASN A 1 194 ? -5.211 -2.369 -0.883 1.00 92.06 194 ASN A N 1
ATOM 1446 C CA . ASN A 1 194 ? -5.894 -3.640 -1.090 1.00 92.06 194 ASN A CA 1
ATOM 1447 C C . ASN A 1 194 ? -6.331 -4.228 0.254 1.00 92.06 194 ASN A C 1
ATOM 1449 O O . ASN A 1 194 ? -6.146 -3.609 1.289 1.00 92.06 194 ASN A O 1
ATOM 1453 N N . ARG A 1 195 ? -6.867 -5.451 0.246 1.00 92.12 195 ARG A N 1
ATOM 1454 C CA . ARG A 1 195 ? -7.392 -6.122 1.445 1.00 92.12 195 ARG A CA 1
ATOM 1455 C C . ARG A 1 195 ? -6.380 -6.353 2.578 1.00 92.12 195 ARG A C 1
ATOM 1457 O O . ARG A 1 195 ? -6.781 -6.837 3.623 1.00 92.12 195 ARG A O 1
ATOM 1464 N N . ARG A 1 196 ? -5.084 -6.118 2.367 1.00 94.44 196 ARG A N 1
ATOM 1465 C CA . ARG A 1 196 ? -4.047 -6.212 3.408 1.00 94.44 196 ARG A CA 1
ATOM 1466 C C . ARG A 1 196 ? -3.140 -5.002 3.490 1.00 94.44 196 ARG A C 1
ATOM 1468 O O . ARG A 1 196 ? -2.229 -5.005 4.310 1.00 94.44 196 ARG A O 1
ATOM 1475 N N . VAL A 1 197 ? -3.314 -4.027 2.607 1.00 93.94 197 VAL A N 1
ATOM 1476 C CA . VAL A 1 197 ? -2.427 -2.874 2.523 1.00 93.94 197 VAL A CA 1
ATOM 1477 C C . VAL A 1 197 ? -3.265 -1.620 2.524 1.00 93.94 197 VAL A C 1
ATOM 1479 O O . VAL A 1 197 ? -4.101 -1.434 1.637 1.00 93.94 197 VAL A O 1
ATOM 1482 N N . PHE A 1 198 ? -2.985 -0.745 3.480 1.00 94.44 198 PHE A N 1
ATOM 1483 C CA . PHE A 1 198 ? -3.538 0.597 3.506 1.00 94.44 198 PHE A CA 1
ATOM 1484 C C . PHE A 1 198 ? -2.457 1.637 3.785 1.00 94.44 198 PHE A C 1
ATOM 1486 O O . PHE A 1 198 ? -1.374 1.322 4.289 1.00 94.44 198 PHE A O 1
ATOM 1493 N N . PHE A 1 199 ? -2.762 2.888 3.451 1.00 94.00 199 PHE A N 1
ATOM 1494 C CA . PHE A 1 199 ? -1.876 4.021 3.688 1.00 94.00 199 PHE A CA 1
ATOM 1495 C C . PHE A 1 199 ? -2.566 5.077 4.535 1.00 94.00 199 PHE A C 1
ATOM 1497 O O . PHE A 1 199 ? -3.786 5.250 4.485 1.00 94.00 199 PHE A O 1
ATOM 1504 N N . TYR A 1 200 ? -1.760 5.821 5.277 1.00 94.00 200 TYR A N 1
ATOM 1505 C CA . TYR A 1 200 ? -2.190 7.031 5.958 1.00 94.00 200 TYR A CA 1
ATOM 1506 C C . TYR A 1 200 ? -1.047 8.044 5.994 1.00 94.00 200 TYR A C 1
ATOM 1508 O O . TYR A 1 200 ? 0.093 7.733 5.641 1.00 94.00 200 TYR A O 1
ATOM 1516 N N . LYS A 1 201 ? -1.362 9.279 6.387 1.00 91.25 201 LYS A N 1
ATOM 1517 C CA . LYS A 1 201 ? -0.380 10.357 6.524 1.00 91.25 201 LYS A CA 1
ATOM 1518 C C . LYS A 1 201 ? -0.112 10.665 7.984 1.00 91.25 201 LYS A C 1
ATOM 1520 O O . LYS A 1 201 ? -1.055 10.772 8.764 1.00 91.25 201 LYS A O 1
ATOM 1525 N N . ILE A 1 202 ? 1.150 10.903 8.307 1.00 89.44 202 ILE A N 1
ATOM 1526 C CA . ILE A 1 202 ? 1.575 11.456 9.595 1.00 89.44 202 ILE A CA 1
ATOM 1527 C C . ILE A 1 202 ? 1.943 12.931 9.442 1.00 89.44 202 ILE A C 1
ATOM 1529 O O . ILE A 1 202 ? 2.291 13.396 8.359 1.00 89.44 202 ILE A O 1
ATOM 1533 N N . LEU A 1 203 ? 1.802 13.694 10.524 1.00 78.62 203 LEU A N 1
ATOM 1534 C CA . LEU A 1 203 ? 2.060 15.140 10.514 1.00 78.62 203 LEU A CA 1
ATOM 1535 C C . LEU A 1 203 ? 3.550 15.472 10.634 1.00 78.62 203 LEU A C 1
ATOM 1537 O O . LEU A 1 203 ? 3.983 16.525 10.172 1.00 78.62 203 LEU A O 1
ATOM 1541 N N . THR A 1 204 ? 4.320 14.560 11.220 1.00 78.06 204 THR A N 1
ATOM 1542 C CA . THR A 1 204 ? 5.749 14.719 11.472 1.00 78.06 204 THR A CA 1
ATOM 1543 C C . THR A 1 204 ? 6.481 13.542 10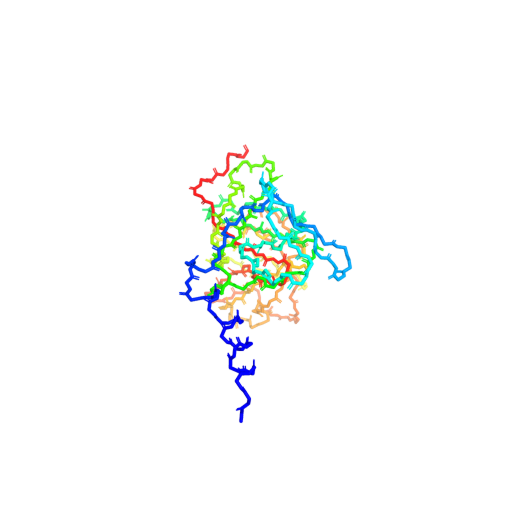.850 1.00 78.06 204 THR A C 1
ATOM 1545 O O . THR A 1 204 ? 6.034 12.405 10.973 1.00 78.06 204 THR A O 1
ATOM 1548 N N . ILE A 1 205 ? 7.591 13.814 10.166 1.00 71.88 205 ILE A N 1
ATOM 1549 C CA . ILE A 1 205 ? 8.488 12.767 9.675 1.00 71.88 205 ILE A CA 1
ATOM 1550 C C . ILE A 1 205 ? 9.184 12.152 10.900 1.00 71.88 205 ILE A C 1
ATOM 1552 O O . ILE A 1 205 ? 9.777 12.915 11.670 1.00 71.88 205 ILE A O 1
ATOM 1556 N N . PRO A 1 206 ? 9.123 10.824 11.107 1.00 69.69 206 PRO A N 1
ATOM 1557 C CA . PRO A 1 206 ? 9.773 10.189 12.238 1.00 69.69 206 PRO A CA 1
ATOM 1558 C C . PRO A 1 206 ? 11.277 10.425 12.145 1.00 69.69 206 PRO A C 1
ATOM 1560 O O . PRO A 1 206 ? 11.863 10.281 11.072 1.00 69.69 206 PRO A O 1
ATOM 1563 N N . ALA A 1 207 ? 11.910 10.777 13.262 1.00 58.38 207 ALA A N 1
ATOM 1564 C CA . ALA A 1 207 ? 13.365 10.793 13.323 1.00 58.38 207 ALA A CA 1
ATOM 1565 C C . ALA A 1 207 ? 13.879 9.359 13.104 1.00 58.38 207 ALA A C 1
ATOM 1567 O O . ALA A 1 207 ? 13.457 8.446 13.817 1.00 58.38 207 ALA A O 1
ATOM 1568 N N . GLY A 1 208 ? 14.717 9.177 12.078 1.00 54.09 208 GLY A N 1
ATOM 1569 C CA . GLY A 1 208 ? 15.355 7.897 11.747 1.00 54.09 208 GLY A CA 1
ATOM 1570 C C . GLY A 1 208 ? 16.347 7.414 12.795 1.00 54.09 208 GLY A C 1
ATOM 1571 O O . GLY A 1 208 ? 16.835 8.248 13.593 1.00 54.09 208 GLY A O 1
#

Organism: NCBI:txid412755

pLDDT: mean 89.23, std 9.65, range [54.09, 98.75]

Solvent-accessible surface area (backbone atoms only — not comparable to full-atom values): 12682 Å² total; per-residue (Å²): 134,60,70,67,61,54,52,54,51,45,66,70,47,45,74,80,74,45,67,90,86,51,90,87,74,61,67,73,44,78,45,75,58,93,94,46,72,50,74,42,55,75,59,93,74,90,80,56,93,89,65,85,81,87,87,76,89,81,78,86,90,73,61,72,67,44,76,47,72,22,87,77,72,39,34,35,45,36,34,39,74,53,82,52,87,79,39,74,92,72,46,66,64,47,77,40,76,89,51,89,56,65,72,69,37,47,78,32,47,50,42,80,53,70,78,40,55,46,74,44,37,40,62,58,87,45,42,30,42,38,33,36,78,54,57,63,56,78,56,84,38,97,78,41,35,34,36,33,42,50,39,68,45,59,61,70,38,47,77,46,51,49,74,45,76,79,53,65,36,30,36,29,29,80,38,67,83,81,67,73,66,63,54,47,70,73,30,36,39,28,54,48,74,49,51,39,24,48,29,30,63,41,96,60,75,75,84,129

Secondary structure (DSSP, 8-state):
--HHHHHHHHHHHGGGT-STTS----EEEEEEETTEEEEEESS-----TT------S------EEEEEEETTTTEEEEEESS-----BTTB-EEEE-S-SSGGG-EEEEEEPPPPEEEEEEEEETTEEEEEESS-------TT-EEEEE--SSGGG-EEEE-SEE-SSSEEEEE--S---SSPPS--EEEE--BTTEEEEE-SSPPP-

Radius of gyration: 24.37 Å; Cα contacts (8 Å, |Δi|>4): 379; chains: 1; bounding box: 70×33×63 Å

InterPro domains:
  IPR023366 ATP synthase subunit alpha, N-terminal domain-like superfamily [G3DSA:2.40.30.20] (117-190)

Sequence (208 aa):
MKIENIVNQLQSAMPLQTDLFTETQSIVSLTRSGSTVTATTSTAHSLITSNVVNIIGAKDPFPVATIAFNGDTSFVSVITSVDHDLSVGFDQNVEIVGATIADYNGTFPLAEAPVLTIDSITRVGNTATVVTFDEHGLLIDTNFKFKIVGAKEVDYNGIFTVDSIIDTKTFTYTVGGRPNTPATGVKTVQAQNNRRVFFYKILTIPAG

Mean predicted aligned error: 8.7 Å

Foldseek 3Di:
DDPVVVVVVCVVCVVVPDPPVDDDFAWPDWDDDDPDIDTHTPDDDPDDPPDDDDDPDDDDDFAWPDWFDQQPDQKIKTFTPDFDPDDQPPPQWDADPDDPQPLVGGIFGWDFFDKWWWPWWFDDDQKIKTFTPGFDRFDQDPPKKKAKDFWPQCQPGDIFGWPADPDRGMTMTGTDDDTDPTTDGTMIMTIDDDRGMTMGGTPDRGDD